Protein AF-A0A3D6BLS8-F1 (afdb_monomer)

Solvent-accessible surface area (backbone atoms only — not comparable to full-atom values): 12006 Å² total; per-residue (Å²): 136,86,81,83,81,73,61,78,65,63,54,46,50,48,50,51,53,42,58,76,72,42,98,79,54,66,70,66,50,46,55,52,50,49,60,37,57,77,60,34,46,74,68,15,45,24,60,57,29,52,46,49,38,50,50,54,59,73,27,64,93,35,67,66,65,37,49,50,54,54,46,44,43,62,66,46,53,39,46,52,45,58,30,71,69,46,28,32,71,73,58,31,73,71,47,41,72,48,31,46,52,44,68,43,68,29,84,59,54,52,79,70,87,58,88,44,44,19,21,98,86,72,42,74,47,71,46,50,67,89,81,36,57,77,27,46,30,44,39,29,33,58,47,77,74,74,74,84,72,51,72,66,60,53,50,52,52,50,24,65,75,69,74,49,55,74,67,58,51,51,51,52,53,31,39,78,67,70,74,49,84,84,71,94,63,93,80,73,86,67,64,68,55,55,65,51,49,57,61,51,59,71,71,76,114

Mean predicted aligned error: 15.97 Å

Structure (mmCIF, N/CA/C/O backbone):
data_AF-A0A3D6BLS8-F1
#
_entry.id   AF-A0A3D6BLS8-F1
#
loop_
_atom_site.group_PDB
_atom_site.id
_atom_site.type_symbol
_atom_site.label_atom_id
_atom_site.label_alt_id
_atom_site.label_comp_id
_atom_site.label_asym_id
_atom_site.label_entity_id
_atom_site.label_seq_id
_atom_site.pdbx_PDB_ins_code
_atom_site.Cartn_x
_atom_site.Cartn_y
_atom_site.Cartn_z
_atom_site.occupancy
_atom_site.B_iso_or_equiv
_atom_site.auth_seq_id
_atom_site.auth_comp_id
_atom_site.auth_asym_id
_atom_site.auth_atom_id
_atom_site.pdbx_PDB_model_num
ATOM 1 N N . MET A 1 1 ? 1.758 -33.493 11.408 1.00 33.66 1 MET A N 1
ATOM 2 C CA . MET A 1 1 ? 1.287 -32.296 10.677 1.00 33.66 1 MET A CA 1
ATOM 3 C C . MET A 1 1 ? -0.040 -31.864 11.282 1.00 33.66 1 MET A C 1
ATOM 5 O O . MET A 1 1 ? -1.049 -32.492 11.002 1.00 33.66 1 MET A O 1
ATOM 9 N N . GLN A 1 2 ? -0.036 -30.881 12.184 1.00 30.50 2 GLN A N 1
ATOM 10 C CA . GLN A 1 2 ? -1.273 -30.336 12.751 1.00 30.50 2 GLN A CA 1
ATOM 11 C C . GLN A 1 2 ? -1.763 -29.188 11.867 1.00 30.50 2 GLN A C 1
ATOM 13 O O . GLN A 1 2 ? -1.035 -28.225 11.631 1.00 30.50 2 GLN A O 1
ATOM 18 N N . SER A 1 3 ? -2.983 -29.322 11.346 1.00 34.97 3 SER A N 1
ATOM 19 C CA . SER A 1 3 ? -3.664 -28.268 10.602 1.00 34.97 3 SER A CA 1
ATOM 20 C C . SER A 1 3 ? -4.111 -27.177 11.573 1.00 34.97 3 SER A C 1
ATOM 22 O O . SER A 1 3 ? -4.995 -27.410 12.401 1.00 34.97 3 SER A O 1
ATOM 24 N N . PHE A 1 4 ? -3.541 -25.983 11.456 1.00 33.53 4 PHE A N 1
ATOM 25 C CA . PHE A 1 4 ? -4.093 -24.802 12.108 1.00 33.53 4 PHE A CA 1
ATOM 26 C C . PHE A 1 4 ? -5.363 -24.385 11.361 1.00 33.53 4 PHE A C 1
ATOM 28 O O . PHE A 1 4 ? -5.304 -23.767 10.299 1.00 33.53 4 PHE A O 1
ATOM 35 N N . LYS A 1 5 ? -6.528 -24.757 11.903 1.00 38.34 5 LYS A N 1
ATOM 36 C CA . LYS A 1 5 ? -7.792 -24.098 11.567 1.00 38.34 5 LYS A CA 1
ATOM 37 C C . LYS A 1 5 ? -7.776 -22.736 12.254 1.00 38.34 5 LYS A C 1
ATOM 39 O O . LYS A 1 5 ? -7.839 -22.655 13.475 1.00 38.34 5 LYS A O 1
ATOM 44 N N . ILE A 1 6 ? -7.604 -21.691 11.455 1.00 36.12 6 ILE A N 1
ATOM 45 C CA . ILE A 1 6 ? -7.574 -20.305 11.911 1.00 36.12 6 ILE A CA 1
ATOM 46 C C . ILE A 1 6 ? -8.991 -19.743 11.786 1.00 36.12 6 ILE A C 1
ATOM 48 O O . ILE A 1 6 ? -9.453 -19.460 10.681 1.00 36.12 6 ILE A O 1
ATOM 52 N N . ASP A 1 7 ? -9.666 -19.576 12.922 1.00 38.06 7 ASP A N 1
ATOM 53 C CA . ASP A 1 7 ? -10.910 -18.812 13.012 1.00 38.06 7 ASP A CA 1
ATOM 54 C C . ASP A 1 7 ? -10.597 -17.321 12.778 1.00 38.06 7 ASP A C 1
ATOM 56 O O . ASP A 1 7 ? -9.853 -16.679 13.526 1.00 38.06 7 ASP A O 1
ATOM 60 N N . SER A 1 8 ? -11.140 -16.769 11.692 1.00 49.47 8 SER A N 1
ATOM 61 C CA . SER A 1 8 ? -10.619 -15.603 10.955 1.00 49.47 8 SER A CA 1
ATOM 62 C C . SER A 1 8 ? -10.685 -14.234 11.650 1.00 49.47 8 SER A C 1
ATOM 64 O O . SER A 1 8 ? -10.298 -13.235 11.051 1.00 49.47 8 SER A O 1
ATOM 66 N N . ILE A 1 9 ? -11.169 -14.152 12.892 1.00 39.47 9 ILE A N 1
ATOM 67 C CA . ILE A 1 9 ? -11.300 -12.885 13.640 1.00 39.47 9 ILE A CA 1
ATOM 68 C C . ILE A 1 9 ? -10.322 -12.822 14.822 1.00 39.47 9 ILE A C 1
ATOM 70 O O . ILE A 1 9 ? -9.749 -11.763 15.081 1.00 39.47 9 ILE A O 1
ATOM 74 N N . LYS A 1 10 ? -10.059 -13.948 15.502 1.00 44.28 10 LYS A N 1
ATOM 75 C CA . LYS A 1 10 ? -9.053 -14.001 16.578 1.00 44.28 10 LYS A CA 1
ATOM 76 C C . LYS A 1 10 ? -7.637 -13.817 16.037 1.00 44.28 10 LYS A C 1
ATOM 78 O O . LYS A 1 10 ? -6.844 -13.110 16.646 1.00 44.28 10 LYS A O 1
ATOM 83 N N . SER A 1 11 ? -7.358 -14.335 14.842 1.00 55.84 11 SER A N 1
ATOM 84 C CA . SER A 1 11 ? -6.002 -14.322 14.290 1.00 55.84 11 SER A CA 1
ATOM 85 C C . SER A 1 11 ? -5.507 -12.937 13.872 1.00 55.84 11 SER A C 1
ATOM 87 O O . SER A 1 11 ? -4.317 -12.679 13.977 1.00 55.84 11 SER A O 1
ATOM 89 N N . ALA A 1 12 ? -6.373 -12.040 13.386 1.00 54.22 12 ALA A N 1
ATOM 90 C CA . ALA A 1 12 ? -5.952 -10.708 12.937 1.00 54.22 12 ALA A CA 1
ATOM 91 C C . ALA A 1 12 ? -5.593 -9.803 14.126 1.00 54.22 12 ALA A C 1
ATOM 93 O O . ALA A 1 12 ? -4.578 -9.111 14.099 1.00 54.22 12 ALA A O 1
ATOM 94 N N . VAL A 1 13 ? -6.395 -9.866 15.194 1.00 55.00 13 VAL A N 1
ATOM 95 C CA . VAL A 1 13 ? -6.125 -9.174 16.462 1.00 55.00 13 VAL A CA 1
ATOM 96 C C . VAL A 1 13 ? -4.886 -9.759 17.135 1.00 55.00 13 VAL A C 1
ATOM 98 O O . VAL A 1 13 ? -4.023 -9.003 17.568 1.00 55.00 13 VAL A O 1
ATOM 101 N N . GLU A 1 14 ? -4.745 -11.087 17.161 1.00 58.69 14 GLU A N 1
ATOM 102 C CA . GLU A 1 14 ? -3.534 -11.747 17.656 1.00 58.69 14 GLU A CA 1
ATOM 103 C C . GLU A 1 14 ? -2.306 -11.389 16.818 1.00 58.69 14 GLU A C 1
ATOM 105 O O . GLU A 1 14 ? -1.276 -11.100 17.399 1.00 58.69 14 GLU A O 1
ATOM 110 N N . LEU A 1 15 ? -2.386 -11.311 15.487 1.00 57.88 15 LEU A N 1
ATOM 111 C CA . LEU A 1 15 ? -1.267 -10.893 14.631 1.00 57.88 15 LEU A CA 1
ATOM 112 C C . LEU A 1 15 ? -0.871 -9.429 14.840 1.00 57.88 15 LEU A C 1
ATOM 114 O O . LEU A 1 15 ? 0.316 -9.116 14.804 1.00 57.88 15 LEU A O 1
ATOM 118 N N . ILE A 1 16 ? -1.834 -8.535 15.077 1.00 62.41 16 ILE A N 1
ATOM 119 C CA . ILE A 1 16 ? -1.556 -7.133 15.420 1.00 62.41 16 ILE A CA 1
ATOM 120 C C . ILE A 1 16 ? -0.914 -7.054 16.803 1.00 62.41 16 ILE A C 1
ATOM 122 O O . ILE A 1 16 ? 0.125 -6.419 16.953 1.00 62.41 16 ILE A O 1
ATOM 126 N N . ASN A 1 17 ? -1.471 -7.752 17.793 1.00 57.72 17 ASN A N 1
ATOM 127 C CA . ASN A 1 17 ? -0.924 -7.791 19.146 1.00 57.72 17 ASN A CA 1
ATOM 128 C C . ASN A 1 17 ? 0.464 -8.447 19.167 1.00 57.72 17 ASN A C 1
ATOM 130 O O . ASN A 1 17 ? 1.378 -7.930 19.799 1.00 57.72 17 ASN A O 1
ATOM 134 N N . ILE A 1 18 ? 0.678 -9.522 18.407 1.00 53.22 18 ILE A N 1
ATOM 135 C CA . ILE A 1 18 ? 1.983 -10.161 18.213 1.00 53.22 18 ILE A CA 1
ATOM 136 C C . ILE A 1 18 ? 2.919 -9.209 17.467 1.00 53.22 18 ILE A C 1
ATOM 138 O O . ILE A 1 18 ? 4.071 -9.113 17.846 1.00 53.22 18 ILE A O 1
ATOM 142 N N . GLY A 1 19 ? 2.463 -8.452 16.468 1.00 50.72 19 GLY A N 1
ATOM 143 C CA . GLY A 1 19 ? 3.280 -7.451 15.772 1.00 50.72 19 GLY A CA 1
ATOM 144 C C . GLY A 1 19 ? 3.697 -6.268 16.655 1.00 50.72 19 GLY A C 1
ATOM 145 O O . GLY A 1 19 ? 4.793 -5.735 16.486 1.00 50.72 19 GLY A O 1
ATOM 146 N N . ILE A 1 20 ? 2.851 -5.880 17.613 1.00 52.78 20 ILE A N 1
ATOM 147 C CA . ILE A 1 20 ? 3.168 -4.898 18.660 1.00 52.78 20 ILE A CA 1
ATOM 148 C C . ILE A 1 20 ? 4.177 -5.491 19.662 1.00 52.78 20 ILE A C 1
ATOM 150 O O . ILE A 1 20 ? 5.083 -4.790 20.104 1.00 52.78 20 ILE A O 1
ATOM 154 N N . THR A 1 21 ? 4.071 -6.790 19.970 1.00 45.72 21 THR A N 1
ATOM 155 C CA . THR A 1 21 ? 4.874 -7.456 21.017 1.00 45.72 21 THR A CA 1
ATOM 156 C C . THR A 1 21 ? 6.186 -8.085 20.508 1.00 45.72 21 THR A C 1
ATOM 158 O O . THR A 1 21 ? 7.154 -8.195 21.255 1.00 45.72 21 THR A O 1
ATOM 161 N N . ALA A 1 22 ? 6.262 -8.504 19.243 1.00 42.50 22 ALA A N 1
ATOM 162 C CA . ALA A 1 22 ? 7.297 -9.389 18.710 1.00 42.50 22 ALA A CA 1
ATOM 163 C C . ALA A 1 22 ? 7.947 -8.801 17.450 1.00 42.50 22 ALA A C 1
ATOM 165 O O . ALA A 1 22 ? 7.510 -8.981 16.313 1.00 42.50 22 ALA A O 1
ATOM 166 N N . ASN A 1 23 ? 9.081 -8.147 17.660 1.00 49.69 23 ASN A N 1
ATOM 167 C CA . ASN A 1 23 ? 9.934 -7.547 16.637 1.00 49.69 23 ASN A CA 1
ATOM 168 C C . ASN A 1 23 ? 10.748 -8.598 15.823 1.00 49.69 23 ASN A C 1
ATOM 170 O O . ASN A 1 23 ? 11.898 -8.337 15.480 1.00 49.69 23 ASN A O 1
ATOM 174 N N . GLN A 1 24 ? 10.198 -9.794 15.536 1.00 45.31 24 GLN A N 1
ATOM 175 C CA . GLN A 1 24 ? 10.901 -10.897 14.835 1.00 45.31 24 GLN A CA 1
ATOM 176 C C . GLN A 1 24 ? 10.046 -11.747 13.853 1.00 45.31 24 GLN A C 1
ATOM 178 O O . GLN A 1 24 ? 10.508 -12.788 13.391 1.00 45.31 24 GLN A O 1
ATOM 183 N N . VAL A 1 25 ? 8.825 -11.340 13.470 1.00 52.62 25 VAL A N 1
ATOM 184 C CA . VAL A 1 25 ? 7.884 -12.206 12.702 1.00 52.62 25 VAL A CA 1
ATOM 185 C C . VAL A 1 25 ? 7.539 -11.656 11.302 1.00 52.62 25 VAL A C 1
ATOM 187 O O . VAL A 1 25 ? 6.409 -11.749 10.830 1.00 52.62 25 VAL A O 1
ATOM 190 N N . ASP A 1 26 ? 8.507 -11.083 10.585 1.00 56.88 26 ASP A N 1
ATOM 191 C CA . ASP A 1 26 ? 8.213 -10.311 9.362 1.00 56.88 26 ASP A CA 1
ATOM 192 C C . ASP A 1 26 ? 7.690 -11.152 8.175 1.00 56.88 26 ASP A C 1
ATOM 194 O O . ASP A 1 26 ? 6.796 -10.712 7.446 1.00 56.88 26 ASP A O 1
ATOM 198 N N . LYS A 1 27 ? 8.177 -12.388 7.973 1.00 59.56 27 LYS A N 1
ATOM 199 C CA . LYS A 1 27 ? 7.752 -13.229 6.828 1.00 59.56 27 LYS A CA 1
ATOM 200 C C . LYS A 1 27 ? 6.336 -13.794 6.982 1.00 59.56 27 LYS A C 1
ATOM 202 O O . LYS A 1 27 ? 5.545 -13.704 6.049 1.00 59.56 27 LYS A O 1
ATOM 207 N N . SER A 1 28 ? 6.009 -14.340 8.156 1.00 65.88 28 SER A N 1
ATOM 208 C CA . SER A 1 28 ? 4.668 -14.882 8.446 1.00 65.88 28 SER A CA 1
ATOM 209 C C . SER A 1 28 ? 3.608 -13.774 8.430 1.00 65.88 28 SER A C 1
ATOM 211 O O . SER A 1 28 ? 2.533 -13.934 7.855 1.00 65.88 28 SER A O 1
ATOM 213 N N . MET A 1 29 ? 3.957 -12.597 8.959 1.00 66.88 29 MET A N 1
ATOM 214 C CA . MET A 1 29 ? 3.082 -11.431 8.943 1.00 66.88 29 MET A CA 1
ATOM 215 C C . MET A 1 29 ? 2.816 -10.924 7.517 1.00 66.88 29 MET A C 1
ATOM 217 O O . MET A 1 29 ? 1.687 -10.559 7.206 1.00 66.88 29 MET A O 1
ATOM 221 N N . THR A 1 30 ? 3.810 -10.958 6.625 1.00 69.00 30 THR A N 1
ATOM 222 C CA . THR A 1 30 ? 3.637 -10.537 5.223 1.00 69.00 30 THR A CA 1
ATOM 223 C C . THR A 1 30 ? 2.629 -11.409 4.468 1.00 69.00 30 THR A C 1
ATOM 225 O O . THR A 1 30 ? 1.749 -10.874 3.794 1.00 69.00 30 THR A O 1
ATOM 228 N N . GLU A 1 31 ? 2.712 -12.736 4.598 1.00 74.31 31 GLU A N 1
ATOM 229 C CA . GLU A 1 31 ? 1.764 -13.652 3.944 1.00 74.31 31 GLU A CA 1
ATOM 230 C C . GLU A 1 31 ? 0.351 -13.529 4.530 1.00 74.31 31 GLU A C 1
ATOM 232 O O . GLU A 1 31 ? -0.628 -13.523 3.783 1.00 74.31 31 GLU A O 1
ATOM 237 N N . ALA A 1 32 ? 0.233 -13.349 5.8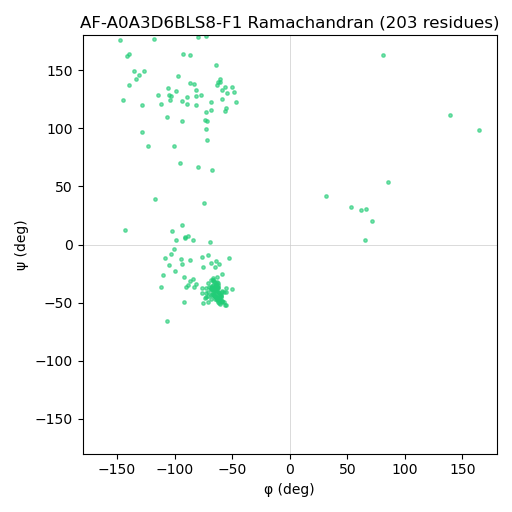49 1.00 74.12 32 ALA A N 1
ATOM 238 C CA . ALA A 1 32 ? -1.056 -13.116 6.492 1.00 74.12 32 ALA A CA 1
ATOM 239 C C . ALA A 1 32 ? -1.702 -11.798 6.031 1.00 74.12 32 ALA A C 1
ATOM 241 O O . ALA A 1 32 ? -2.880 -11.783 5.676 1.00 74.12 32 ALA A O 1
ATOM 242 N N . ILE A 1 33 ? -0.924 -10.708 5.966 1.00 75.94 33 ILE A N 1
ATOM 243 C CA . ILE A 1 33 ? -1.387 -9.411 5.450 1.00 75.94 33 ILE A CA 1
ATOM 244 C C . ILE A 1 33 ? -1.826 -9.552 3.995 1.00 75.94 33 ILE A C 1
ATOM 246 O O . ILE A 1 33 ? -2.899 -9.085 3.636 1.00 75.94 33 ILE A O 1
ATOM 250 N N . LYS A 1 34 ? -1.027 -10.212 3.153 1.00 80.56 34 LYS A N 1
ATOM 251 C CA . LYS A 1 34 ? -1.367 -10.432 1.745 1.00 80.56 34 LYS A CA 1
ATOM 252 C C . LYS A 1 34 ? -2.684 -11.196 1.597 1.00 80.56 34 LYS A C 1
ATOM 254 O O . LYS A 1 34 ? -3.545 -10.773 0.830 1.00 80.56 34 LYS A O 1
ATOM 259 N N . ALA A 1 35 ? -2.847 -12.299 2.326 1.00 80.81 35 ALA A N 1
ATOM 260 C CA . ALA A 1 35 ? -4.052 -13.120 2.272 1.00 80.81 35 ALA A CA 1
ATOM 261 C C . ALA A 1 35 ? -5.302 -12.372 2.760 1.00 80.81 35 ALA A C 1
ATOM 263 O O . ALA A 1 35 ? -6.390 -12.608 2.239 1.00 80.81 35 ALA A O 1
ATOM 264 N N . ASP A 1 36 ? -5.155 -11.486 3.747 1.00 82.81 36 ASP A N 1
ATOM 265 C CA . ASP A 1 36 ? -6.257 -10.670 4.255 1.00 82.81 36 ASP A CA 1
ATOM 266 C C . ASP A 1 36 ? -6.599 -9.506 3.317 1.00 82.81 36 ASP A C 1
ATOM 268 O O . ASP A 1 36 ? -7.770 -9.272 3.027 1.00 82.81 36 ASP A O 1
ATOM 272 N N . VAL A 1 37 ? -5.584 -8.831 2.767 1.00 84.50 37 VAL A N 1
ATOM 273 C CA . VAL A 1 37 ? -5.763 -7.758 1.781 1.00 84.50 37 VAL A CA 1
ATOM 274 C C . VAL A 1 37 ? -6.484 -8.275 0.540 1.00 84.50 37 VAL A C 1
ATOM 276 O O . VAL A 1 37 ? -7.426 -7.638 0.096 1.00 84.50 37 VAL A O 1
ATOM 279 N N . LEU A 1 38 ? -6.123 -9.455 0.026 1.00 84.62 38 LEU A N 1
ATOM 280 C CA . LEU A 1 38 ? -6.804 -10.075 -1.121 1.00 84.62 38 LEU A CA 1
ATOM 281 C C . LEU A 1 38 ? -8.287 -10.396 -0.868 1.00 84.62 38 LEU A C 1
ATOM 283 O O . LEU A 1 38 ? -9.027 -10.637 -1.816 1.00 84.62 38 LEU A O 1
ATOM 287 N N . LYS A 1 39 ? -8.720 -10.416 0.396 1.00 85.12 39 LYS A N 1
ATOM 288 C CA . LYS A 1 39 ? -10.113 -10.631 0.808 1.00 85.12 39 LYS A CA 1
ATOM 289 C C . LYS A 1 39 ? -10.817 -9.329 1.196 1.00 85.12 39 LYS A C 1
ATOM 291 O O . LYS A 1 39 ? -11.884 -9.393 1.807 1.00 85.12 39 LYS A O 1
ATOM 296 N N . SER A 1 40 ? -10.229 -8.166 0.905 1.00 84.06 40 SER A N 1
ATOM 297 C CA . SER A 1 40 ? -10.897 -6.891 1.148 1.00 84.06 40 SER A CA 1
ATOM 298 C C . SER A 1 40 ? -12.188 -6.805 0.342 1.00 84.06 40 SER A C 1
ATOM 300 O O . SER A 1 40 ? -12.219 -7.198 -0.825 1.00 84.06 40 SER A O 1
ATOM 302 N N . ASP A 1 41 ? -13.236 -6.263 0.949 1.00 84.25 41 ASP A N 1
ATOM 303 C CA . ASP A 1 41 ? -14.476 -5.982 0.240 1.00 84.25 41 ASP A CA 1
ATOM 304 C C . ASP A 1 41 ? -14.337 -4.785 -0.716 1.00 84.25 41 ASP A C 1
ATOM 306 O O . ASP A 1 41 ? -13.280 -4.159 -0.844 1.00 84.25 41 ASP A O 1
ATOM 310 N N . LYS A 1 42 ? -15.436 -4.482 -1.409 1.00 81.88 42 LYS A N 1
ATOM 311 C CA . LYS A 1 42 ? -15.533 -3.376 -2.365 1.00 81.88 42 LYS A CA 1
ATOM 312 C C . LYS A 1 42 ? -15.233 -2.003 -1.752 1.00 81.88 42 LYS A C 1
ATOM 314 O O . LYS A 1 42 ? -14.775 -1.130 -2.480 1.00 81.88 42 LYS A O 1
ATOM 319 N N . ASP A 1 43 ? -15.428 -1.851 -0.441 1.00 81.06 43 ASP A N 1
ATOM 320 C CA . ASP A 1 43 ? -15.146 -0.627 0.309 1.00 81.06 43 ASP A CA 1
ATOM 321 C C . ASP A 1 43 ? -13.706 -0.644 0.857 1.00 81.06 43 ASP A C 1
ATOM 323 O O . ASP A 1 43 ? -13.341 0.188 1.679 1.00 81.06 43 ASP A O 1
ATOM 327 N N . GLY A 1 44 ? -12.872 -1.625 0.501 1.00 81.00 44 GLY A N 1
ATOM 328 C CA . GLY A 1 44 ? -11.511 -1.737 1.023 1.00 81.00 44 GLY A CA 1
ATOM 329 C C . GLY A 1 44 ? -11.443 -2.160 2.495 1.00 81.00 44 GLY A C 1
ATOM 330 O O . GLY A 1 44 ? -10.416 -1.933 3.150 1.00 81.00 44 GLY A O 1
ATOM 331 N N . LYS A 1 45 ? -12.502 -2.769 3.047 1.00 86.38 45 LYS A N 1
ATOM 332 C CA . LYS A 1 45 ? -12.503 -3.324 4.406 1.00 86.38 45 LYS A CA 1
ATOM 333 C C . LYS A 1 45 ? -12.038 -4.779 4.372 1.00 86.38 45 LYS A C 1
ATOM 335 O O . LYS A 1 45 ? -12.594 -5.626 3.684 1.00 86.38 45 LYS A O 1
ATOM 340 N N . SER A 1 46 ? -11.038 -5.086 5.179 1.00 85.50 46 SER A N 1
ATOM 341 C CA . SER A 1 46 ? -10.496 -6.421 5.439 1.00 85.50 46 SER A CA 1
ATOM 342 C C . SER A 1 46 ? -10.664 -6.776 6.924 1.00 85.50 46 SER A C 1
ATOM 344 O O . SER A 1 46 ? -11.150 -5.951 7.709 1.00 85.50 46 SER A O 1
ATOM 346 N N . ASN A 1 47 ? -10.297 -7.988 7.358 1.00 81.75 47 ASN A N 1
ATOM 347 C CA . ASN A 1 47 ? -10.361 -8.302 8.795 1.00 81.75 47 ASN A CA 1
ATOM 348 C C . ASN A 1 47 ? -9.382 -7.427 9.575 1.00 81.75 47 ASN A C 1
ATOM 350 O O . ASN A 1 47 ? -9.686 -6.970 10.677 1.00 81.75 47 ASN A O 1
ATOM 354 N N . PHE A 1 48 ? -8.237 -7.140 8.966 1.00 81.00 48 PHE A N 1
ATOM 355 C CA . PHE A 1 48 ? -7.227 -6.272 9.519 1.00 81.00 48 PHE A CA 1
ATOM 356 C C . PHE A 1 48 ? -7.732 -4.832 9.699 1.00 81.00 48 PHE A C 1
ATOM 358 O O . PHE A 1 48 ? -7.575 -4.259 10.778 1.00 81.00 48 PHE A O 1
ATOM 365 N N . THR A 1 49 ? -8.385 -4.237 8.693 1.00 84.44 49 THR A N 1
ATOM 366 C CA . THR A 1 49 ? -8.915 -2.869 8.847 1.00 84.44 49 THR A CA 1
ATOM 367 C C . THR A 1 49 ? -10.038 -2.807 9.877 1.00 84.44 49 THR A C 1
ATOM 369 O O . THR A 1 49 ? -10.072 -1.876 10.672 1.00 84.44 49 THR A O 1
ATOM 372 N N . LYS A 1 50 ? -10.908 -3.825 9.932 1.00 84.81 50 LYS A N 1
ATOM 373 C CA . LYS A 1 50 ? -11.965 -3.930 10.951 1.00 84.81 50 LYS A CA 1
ATOM 374 C C . LYS A 1 50 ? -11.379 -4.009 12.365 1.00 84.81 50 LYS A C 1
ATOM 376 O O . LYS A 1 50 ? -11.891 -3.363 13.278 1.00 84.81 50 LYS A O 1
ATOM 381 N N . ALA A 1 51 ? -10.297 -4.769 12.544 1.00 81.56 51 ALA A N 1
ATOM 382 C CA . ALA A 1 51 ? -9.588 -4.861 13.817 1.00 81.56 51 ALA A CA 1
ATOM 383 C C . ALA A 1 51 ? -8.944 -3.522 14.211 1.00 81.56 51 ALA A C 1
ATOM 385 O O . ALA A 1 51 ? -9.097 -3.091 15.353 1.00 81.56 51 ALA A O 1
ATOM 386 N N . LEU A 1 52 ? -8.291 -2.831 13.270 1.00 83.94 52 LEU A N 1
ATOM 387 C CA . LEU A 1 52 ? -7.744 -1.497 1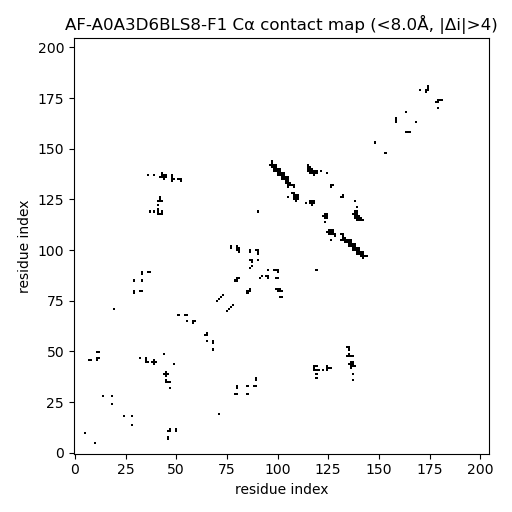3.522 1.00 83.94 52 LEU A CA 1
ATOM 388 C C . LEU A 1 52 ? -8.823 -0.477 13.879 1.00 83.94 52 LEU A C 1
ATOM 390 O O . LEU A 1 52 ? -8.627 0.304 14.803 1.00 83.94 52 LEU A O 1
ATOM 394 N N . ASP A 1 53 ? -9.949 -0.477 13.170 1.00 85.69 53 ASP A N 1
ATOM 395 C CA . ASP A 1 53 ? -11.053 0.443 13.445 1.00 85.69 53 ASP A CA 1
ATOM 396 C C . ASP A 1 53 ? -11.623 0.213 14.842 1.00 85.69 53 ASP A C 1
ATOM 398 O O . ASP A 1 53 ? -11.898 1.170 15.566 1.00 85.69 53 ASP A O 1
ATOM 402 N N . LYS A 1 54 ? -11.757 -1.057 15.244 1.00 84.75 54 LYS A N 1
ATOM 403 C CA . LYS A 1 54 ? -12.160 -1.430 16.598 1.00 84.75 54 LYS A CA 1
ATOM 404 C C . LYS A 1 54 ? -11.167 -0.901 17.635 1.00 84.75 54 LYS A C 1
ATOM 406 O O . LYS A 1 54 ? -11.586 -0.203 18.551 1.00 84.75 54 LYS A O 1
ATOM 411 N N . MET A 1 55 ? -9.869 -1.149 17.452 1.00 81.06 55 MET A N 1
ATOM 412 C CA . MET A 1 55 ? -8.830 -0.659 18.365 1.00 81.06 55 MET A CA 1
ATOM 413 C C . MET A 1 55 ? -8.826 0.872 18.452 1.00 81.06 55 MET A C 1
ATOM 415 O O . MET A 1 55 ? -8.816 1.428 19.542 1.00 81.06 55 MET A O 1
ATOM 419 N N . LEU A 1 56 ? -8.911 1.574 17.317 1.00 81.94 56 LEU A N 1
ATOM 420 C CA . LEU A 1 56 ? -8.943 3.038 17.280 1.00 81.94 56 LEU A CA 1
ATOM 421 C C . LEU A 1 56 ? -10.177 3.626 17.981 1.00 81.94 56 LEU A C 1
ATOM 423 O O . LEU A 1 56 ? -10.071 4.717 18.545 1.00 81.94 56 LEU A O 1
ATOM 427 N N . LYS A 1 57 ? -11.320 2.926 17.943 1.00 84.62 57 LYS A N 1
ATOM 428 C CA . LYS A 1 57 ? -12.536 3.287 18.689 1.00 84.62 57 LYS A CA 1
ATOM 429 C C . LYS A 1 57 ? -12.375 3.022 20.187 1.00 84.62 57 LYS A C 1
ATOM 431 O O . LYS A 1 57 ? -12.703 3.892 20.983 1.00 84.62 57 LYS A O 1
ATOM 436 N N . GLU A 1 58 ? -11.833 1.869 20.571 1.00 81.38 58 GLU A N 1
ATOM 437 C CA . GLU A 1 58 ? -11.611 1.493 21.977 1.00 81.38 58 GLU A CA 1
ATOM 438 C C . GLU A 1 58 ? -10.560 2.378 22.668 1.00 81.38 58 GLU A C 1
ATOM 440 O O . GLU A 1 58 ? -10.669 2.660 23.858 1.00 81.38 58 GLU A O 1
ATOM 445 N N . THR A 1 59 ? -9.573 2.881 21.921 1.00 78.94 59 THR A N 1
ATOM 446 C CA . THR A 1 59 ? -8.547 3.807 22.429 1.00 78.94 59 THR A CA 1
ATOM 447 C C . THR A 1 59 ? -8.902 5.284 22.221 1.00 78.94 59 THR A C 1
ATOM 449 O O . THR A 1 59 ? -8.013 6.135 22.256 1.00 78.94 59 THR A O 1
ATOM 452 N N . ALA A 1 60 ? -10.167 5.627 21.943 1.00 79.62 60 ALA A N 1
ATOM 453 C CA . ALA A 1 60 ? -10.564 7.009 21.649 1.00 79.62 60 ALA A CA 1
ATOM 454 C C . ALA A 1 60 ? -10.195 7.984 22.783 1.00 79.62 60 ALA A C 1
ATOM 456 O O . ALA A 1 60 ? -9.649 9.054 22.504 1.00 79.62 60 ALA A O 1
ATOM 457 N N . ASP A 1 61 ? -10.393 7.556 24.031 1.00 84.56 61 ASP A N 1
ATOM 458 C CA . ASP A 1 61 ? -10.117 8.335 25.247 1.00 84.56 61 ASP A CA 1
ATOM 459 C C . ASP A 1 61 ? -8.693 8.121 25.794 1.00 84.56 61 ASP A C 1
ATOM 461 O O . ASP A 1 61 ? -8.335 8.626 26.857 1.00 84.56 61 ASP A O 1
ATOM 465 N N . LYS A 1 62 ? -7.855 7.369 25.066 1.00 82.56 62 LYS A N 1
ATOM 466 C CA . LYS A 1 62 ? -6.502 6.980 25.477 1.00 82.56 62 LYS A CA 1
ATOM 467 C C . LYS A 1 62 ? -5.461 7.429 24.444 1.00 82.56 62 LYS A C 1
ATOM 469 O O . LYS A 1 62 ? -5.080 6.656 23.559 1.00 82.56 62 LYS A O 1
ATOM 474 N N . PRO A 1 63 ? -4.986 8.685 24.520 1.00 79.44 63 PRO A N 1
ATOM 475 C CA . PRO A 1 63 ? -4.173 9.287 23.464 1.00 79.44 63 PRO A CA 1
ATOM 476 C C . PRO A 1 63 ? -2.834 8.576 23.222 1.00 79.44 63 PRO A C 1
ATOM 478 O O . PRO A 1 63 ? -2.413 8.480 22.068 1.00 79.44 63 PRO A O 1
ATOM 481 N N . GLU A 1 64 ? -2.193 8.040 24.265 1.00 77.00 64 GLU A N 1
ATOM 482 C CA . GLU A 1 64 ? -0.917 7.322 24.129 1.00 77.00 64 GLU A CA 1
ATOM 483 C C . GLU A 1 64 ? -1.087 5.963 23.426 1.00 77.00 64 GLU A C 1
ATOM 485 O O . GLU A 1 64 ? -0.435 5.722 22.411 1.00 77.00 64 GLU A O 1
ATOM 490 N N . GLU A 1 65 ? -2.048 5.129 23.849 1.00 74.62 65 GLU A N 1
ATOM 491 C CA . GLU A 1 65 ? -2.356 3.845 23.183 1.00 74.62 65 GLU A CA 1
ATOM 492 C C . GLU A 1 65 ? -2.748 4.064 21.706 1.00 74.62 65 GLU A C 1
ATOM 494 O O . GLU A 1 65 ? -2.298 3.369 20.790 1.00 74.62 65 GLU A O 1
ATOM 499 N N . ARG A 1 66 ? -3.528 5.116 21.428 1.00 75.06 66 ARG A N 1
ATOM 500 C CA . ARG A 1 66 ? -3.912 5.488 20.060 1.00 75.06 66 ARG A CA 1
ATOM 501 C C . ARG A 1 66 ? -2.713 5.890 19.195 1.00 75.06 66 ARG A C 1
ATOM 503 O O . ARG A 1 66 ? -2.680 5.608 17.987 1.00 75.06 66 ARG A O 1
ATOM 510 N N . LYS A 1 67 ? -1.738 6.587 19.782 1.00 76.25 67 LYS A N 1
ATOM 511 C CA . LYS A 1 67 ? -0.503 7.001 19.108 1.00 76.25 67 LYS A CA 1
ATOM 512 C C . LYS A 1 67 ? 0.369 5.792 18.785 1.00 76.25 67 LYS A C 1
ATOM 514 O O . LYS A 1 67 ? 0.934 5.750 17.689 1.00 76.25 67 LYS A O 1
ATOM 519 N N . GLU A 1 68 ? 0.428 4.800 19.668 1.00 75.19 68 GLU A N 1
ATOM 520 C CA . GLU A 1 68 ? 1.119 3.530 19.428 1.00 75.19 68 GLU A CA 1
ATOM 521 C C . GLU A 1 68 ? 0.505 2.768 18.253 1.00 75.19 68 GLU A C 1
ATOM 523 O O . GLU A 1 68 ? 1.222 2.442 17.305 1.00 75.19 68 GLU A O 1
ATOM 528 N N . ILE A 1 69 ? -0.823 2.599 18.232 1.00 77.44 69 ILE A N 1
ATOM 529 C CA . ILE A 1 69 ? -1.537 1.954 17.117 1.00 77.44 69 ILE A CA 1
ATOM 530 C C . ILE A 1 69 ? -1.254 2.692 15.804 1.00 77.44 69 ILE A C 1
ATOM 532 O O . ILE A 1 69 ? -0.853 2.092 14.807 1.00 77.44 69 ILE A O 1
ATOM 536 N N . THR A 1 70 ? -1.394 4.020 15.796 1.00 79.31 70 THR A N 1
ATOM 537 C CA . THR A 1 70 ? -1.151 4.831 14.590 1.00 79.31 70 THR A CA 1
ATOM 538 C C . THR A 1 70 ? 0.302 4.717 14.115 1.00 79.31 70 THR A C 1
ATOM 540 O O . THR A 1 70 ? 0.575 4.667 12.911 1.00 79.31 70 THR A O 1
ATOM 543 N N . THR A 1 71 ? 1.248 4.652 15.053 1.00 79.50 71 THR A N 1
ATOM 544 C CA . THR A 1 71 ? 2.674 4.477 14.764 1.00 79.50 71 THR A CA 1
ATOM 545 C C . THR A 1 71 ? 2.954 3.092 14.194 1.00 79.50 71 THR A C 1
ATOM 547 O O . THR A 1 71 ? 3.674 2.991 13.200 1.00 79.50 71 THR A O 1
ATOM 550 N N . PHE A 1 72 ? 2.357 2.042 14.760 1.00 80.50 72 PHE A N 1
ATOM 551 C CA . PHE A 1 72 ? 2.456 0.675 14.257 1.00 80.50 72 PHE A CA 1
ATOM 552 C C . PHE A 1 72 ? 1.950 0.579 12.816 1.00 80.50 72 PHE A C 1
ATOM 554 O O . PHE A 1 72 ? 2.663 0.081 11.941 1.00 80.50 72 PHE A O 1
ATOM 561 N N . VAL A 1 73 ? 0.770 1.142 12.537 1.00 81.75 73 VAL A N 1
ATOM 562 C CA . VAL A 1 73 ? 0.218 1.180 11.179 1.00 81.75 73 VAL A CA 1
ATOM 563 C C . VAL A 1 73 ? 1.197 1.861 10.225 1.00 81.75 73 VAL A C 1
ATOM 565 O O . VAL A 1 73 ? 1.547 1.285 9.198 1.00 81.75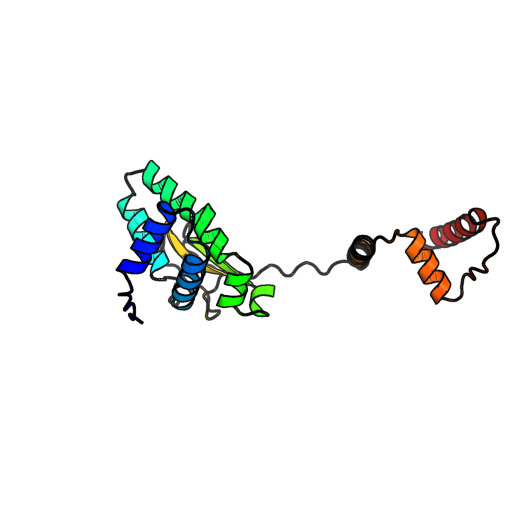 73 VAL A O 1
ATOM 568 N N . ARG A 1 74 ? 1.670 3.069 10.555 1.00 81.62 74 ARG A N 1
ATOM 569 C CA . ARG A 1 74 ? 2.547 3.847 9.664 1.00 81.62 74 ARG A CA 1
ATOM 570 C C . ARG A 1 74 ? 3.912 3.196 9.450 1.00 81.62 74 ARG A C 1
ATOM 572 O O . ARG A 1 74 ? 4.409 3.191 8.330 1.00 81.62 74 ARG A O 1
ATOM 579 N N . LYS A 1 75 ? 4.538 2.675 10.510 1.00 79.81 75 LYS A N 1
ATOM 580 C CA . LYS A 1 75 ? 5.932 2.204 10.462 1.00 79.81 75 LYS A CA 1
ATOM 581 C C . LYS A 1 75 ? 6.073 0.746 10.049 1.00 79.81 75 LYS A C 1
ATOM 583 O O . LYS A 1 75 ? 7.059 0.408 9.398 1.00 79.81 75 LYS A O 1
ATOM 588 N N . LYS A 1 76 ? 5.138 -0.122 10.436 1.00 76.88 76 LYS A N 1
ATOM 589 C CA . LYS A 1 76 ? 5.241 -1.569 10.205 1.00 76.88 76 LYS A CA 1
ATOM 590 C C . LYS A 1 76 ? 4.295 -2.005 9.107 1.00 76.88 76 LYS A C 1
ATOM 592 O O . LYS A 1 76 ? 4.735 -2.378 8.026 1.00 76.88 76 LYS A O 1
ATOM 597 N N . LEU A 1 77 ? 2.999 -1.893 9.354 1.00 79.62 77 LEU A N 1
ATOM 598 C CA . LEU A 1 77 ? 1.997 -2.417 8.442 1.00 79.62 77 LEU A CA 1
ATOM 599 C C . LEU A 1 77 ? 2.059 -1.755 7.060 1.00 79.62 77 LEU A C 1
ATOM 601 O O . LEU A 1 77 ? 2.117 -2.444 6.044 1.00 79.62 77 LEU A O 1
ATOM 605 N N . GLN A 1 78 ? 2.069 -0.423 7.007 1.00 84.69 78 GLN A N 1
ATOM 606 C CA . GLN A 1 78 ? 2.112 0.300 5.742 1.00 84.69 78 GLN A CA 1
ATOM 607 C C . GLN A 1 78 ? 3.403 -0.015 4.976 1.00 84.69 78 GLN A C 1
ATOM 609 O O . GLN A 1 78 ? 3.358 -0.164 3.758 1.00 84.69 78 GLN A O 1
ATOM 614 N N . THR A 1 79 ? 4.526 -0.177 5.678 1.00 84.50 79 THR A N 1
ATOM 615 C CA . THR A 1 79 ? 5.810 -0.601 5.101 1.00 84.50 79 THR A CA 1
ATOM 616 C C . THR A 1 79 ? 5.727 -2.003 4.498 1.00 84.50 79 THR A C 1
ATOM 618 O O . THR A 1 79 ? 6.163 -2.206 3.367 1.00 84.50 79 THR A O 1
ATOM 621 N N . LEU A 1 80 ? 5.115 -2.960 5.203 1.00 83.19 80 LEU A N 1
ATOM 622 C CA . LEU A 1 80 ? 4.939 -4.333 4.719 1.00 83.19 80 LEU A CA 1
ATOM 623 C C . LEU A 1 80 ? 4.023 -4.398 3.502 1.00 83.19 80 LEU A C 1
ATOM 625 O O . LEU A 1 80 ? 4.362 -5.062 2.523 1.00 83.19 80 LEU A O 1
ATOM 629 N N . ILE A 1 81 ? 2.902 -3.671 3.531 1.00 85.44 81 ILE A N 1
ATOM 630 C CA . ILE A 1 81 ? 1.989 -3.570 2.389 1.00 85.44 81 ILE A CA 1
ATOM 631 C C . ILE A 1 81 ? 2.728 -2.952 1.199 1.00 85.44 81 ILE A C 1
ATOM 633 O O . ILE A 1 81 ? 2.687 -3.509 0.108 1.00 85.44 81 ILE A O 1
ATOM 637 N N . LYS A 1 82 ? 3.462 -1.848 1.397 1.00 87.50 82 LYS A N 1
ATOM 638 C CA . LYS A 1 82 ? 4.210 -1.144 0.338 1.00 87.50 82 LYS A CA 1
ATOM 639 C C . LYS A 1 82 ? 5.450 -1.890 -0.165 1.00 87.50 82 LYS A C 1
ATOM 641 O O . LYS A 1 82 ? 6.042 -1.456 -1.154 1.00 87.50 82 LYS A O 1
ATOM 646 N N . SER A 1 83 ? 5.860 -2.985 0.476 1.00 87.94 83 SER A N 1
ATOM 647 C CA . SER A 1 83 ? 7.042 -3.738 0.055 1.00 87.94 83 SER A CA 1
ATOM 648 C C . SER A 1 83 ? 6.870 -4.278 -1.371 1.00 87.94 83 SER A C 1
ATOM 650 O O . SER A 1 83 ? 5.787 -4.720 -1.757 1.00 87.94 83 SER A O 1
ATOM 652 N N . LYS A 1 84 ? 7.947 -4.281 -2.168 1.00 85.06 84 LYS A N 1
ATOM 653 C CA . LYS A 1 84 ? 7.902 -4.729 -3.572 1.00 85.06 84 LYS A CA 1
ATOM 654 C C . LYS A 1 84 ? 7.337 -6.146 -3.712 1.00 85.06 84 LYS A C 1
ATOM 656 O O . LYS A 1 84 ? 6.549 -6.399 -4.619 1.00 85.06 84 LYS A O 1
ATOM 661 N N . GLN A 1 85 ? 7.722 -7.053 -2.815 1.00 84.38 85 GLN A N 1
ATOM 662 C CA . GLN A 1 85 ? 7.253 -8.438 -2.830 1.00 84.38 85 GLN A CA 1
ATOM 663 C C . GLN A 1 85 ? 5.746 -8.523 -2.558 1.00 84.38 85 GLN A C 1
ATOM 665 O O . GLN A 1 85 ? 5.035 -9.210 -3.288 1.00 84.38 85 GLN A O 1
ATOM 670 N N . THR A 1 86 ? 5.250 -7.782 -1.565 1.00 84.75 86 THR A N 1
ATOM 671 C CA . THR A 1 86 ? 3.821 -7.737 -1.228 1.00 84.75 86 THR A CA 1
ATOM 672 C C . THR A 1 86 ? 3.001 -7.118 -2.357 1.00 84.75 86 THR A C 1
ATOM 674 O O . THR A 1 86 ? 1.990 -7.684 -2.757 1.00 84.75 86 THR A O 1
ATOM 677 N N . GLN A 1 87 ? 3.471 -6.012 -2.939 1.00 89.56 87 GLN A N 1
ATOM 678 C CA . GLN A 1 87 ? 2.821 -5.339 -4.069 1.00 89.56 87 GLN A CA 1
ATOM 679 C C . GLN A 1 87 ? 2.667 -6.260 -5.278 1.00 89.56 87 GLN A C 1
ATOM 681 O O . GLN A 1 87 ? 1.572 -6.393 -5.818 1.00 89.56 87 GLN A O 1
ATOM 686 N N . VAL A 1 88 ? 3.748 -6.941 -5.672 1.00 87.12 88 VAL A N 1
ATOM 687 C CA . VAL A 1 88 ? 3.713 -7.921 -6.767 1.00 87.12 88 VAL A CA 1
ATOM 688 C C . VAL A 1 88 ? 2.819 -9.107 -6.408 1.00 87.12 88 VAL A C 1
ATOM 690 O O . VAL A 1 88 ? 2.121 -9.624 -7.273 1.00 87.12 88 VAL A O 1
ATOM 693 N N . GLY A 1 89 ? 2.813 -9.526 -5.141 1.00 84.69 89 GLY A N 1
ATOM 694 C CA . GLY A 1 89 ? 1.962 -10.608 -4.661 1.00 84.69 89 GLY A CA 1
ATOM 695 C C . GLY A 1 89 ? 0.466 -10.284 -4.677 1.00 84.69 89 GLY A C 1
ATOM 696 O O . GLY A 1 89 ? -0.323 -11.208 -4.841 1.00 84.69 89 GLY A O 1
ATOM 697 N N . ILE A 1 90 ? 0.084 -9.018 -4.492 1.00 86.69 90 ILE A N 1
ATOM 698 C CA . ILE A 1 90 ? -1.320 -8.583 -4.457 1.00 86.69 90 ILE A CA 1
ATOM 699 C C . ILE A 1 90 ? -1.810 -8.166 -5.848 1.00 86.69 90 ILE A C 1
ATOM 701 O O . ILE A 1 90 ? -2.858 -8.621 -6.283 1.00 86.69 90 ILE A O 1
ATOM 705 N N . LEU A 1 91 ? -1.060 -7.309 -6.548 1.00 86.94 91 LEU A N 1
ATOM 706 C CA . LEU A 1 91 ? -1.485 -6.711 -7.822 1.00 86.94 91 LEU A CA 1
ATOM 707 C C . LEU A 1 91 ? -1.007 -7.489 -9.056 1.00 86.94 91 LEU A C 1
ATOM 709 O O . LEU A 1 91 ? -1.495 -7.262 -10.160 1.00 86.94 91 LEU A O 1
ATOM 713 N N . GLY A 1 92 ? -0.019 -8.369 -8.901 1.00 85.94 92 GLY A N 1
ATOM 714 C CA . GLY A 1 92 ? 0.717 -8.940 -10.026 1.00 85.94 92 GLY A CA 1
ATOM 715 C C . GLY A 1 92 ? 1.818 -8.008 -10.546 1.00 85.94 92 GLY A C 1
ATOM 716 O O . GLY A 1 92 ? 1.875 -6.815 -10.246 1.00 85.94 92 GLY A O 1
ATOM 717 N N . LYS A 1 93 ? 2.749 -8.569 -11.328 1.00 85.31 93 LYS A N 1
ATOM 718 C CA . LYS A 1 93 ? 3.981 -7.880 -11.754 1.00 85.31 93 LYS A CA 1
ATOM 719 C C . LYS A 1 93 ? 3.724 -6.668 -12.653 1.00 85.31 93 LYS A C 1
ATOM 721 O O . LYS A 1 93 ? 4.418 -5.668 -12.506 1.00 85.31 93 LYS A O 1
ATOM 726 N N . GLU A 1 94 ? 2.765 -6.762 -13.571 1.00 82.06 94 GLU A N 1
ATOM 727 C CA . GLU A 1 94 ? 2.460 -5.689 -14.526 1.00 82.06 94 GLU A CA 1
ATOM 728 C C . GLU A 1 94 ? 1.708 -4.539 -13.853 1.00 82.06 94 GLU A C 1
ATOM 730 O O . GLU A 1 94 ? 2.156 -3.395 -13.898 1.00 82.06 94 GLU A O 1
ATOM 735 N N . THR A 1 95 ? 0.639 -4.842 -13.118 1.00 82.62 95 THR A N 1
ATOM 736 C CA . THR A 1 95 ? -0.155 -3.835 -12.403 1.00 82.62 95 THR A CA 1
ATOM 737 C C . THR A 1 95 ? 0.658 -3.129 -11.314 1.00 82.62 95 THR A C 1
ATOM 739 O O . THR A 1 95 ? 0.545 -1.917 -11.158 1.00 82.62 95 THR A O 1
ATOM 742 N N . ALA A 1 96 ? 1.566 -3.829 -10.619 1.00 84.94 96 ALA A N 1
ATOM 743 C CA . ALA A 1 96 ? 2.446 -3.223 -9.612 1.00 84.94 96 ALA A CA 1
ATOM 744 C C . ALA A 1 96 ? 3.442 -2.185 -10.181 1.00 84.94 96 ALA A C 1
ATOM 746 O O . ALA A 1 96 ? 4.046 -1.425 -9.413 1.00 84.94 96 ALA A O 1
ATOM 747 N N . LYS A 1 97 ? 3.639 -2.120 -11.508 1.00 83.25 97 LYS A N 1
ATOM 748 C CA . LYS A 1 97 ? 4.416 -1.040 -12.145 1.00 83.25 97 LYS A CA 1
ATOM 749 C C . LYS A 1 97 ? 3.649 0.278 -12.140 1.00 83.25 97 LYS A C 1
ATOM 751 O O . LYS A 1 97 ? 4.261 1.310 -11.891 1.00 83.25 97 LYS A O 1
ATOM 756 N N . ASN A 1 98 ? 2.333 0.211 -12.333 1.00 85.00 98 ASN A N 1
ATOM 757 C CA . ASN A 1 98 ? 1.468 1.366 -12.585 1.00 85.00 98 ASN A CA 1
ATOM 758 C C . ASN A 1 98 ? 0.553 1.710 -11.405 1.00 85.00 98 ASN A C 1
ATOM 760 O O . ASN A 1 98 ? -0.066 2.765 -11.398 1.00 85.00 98 ASN A O 1
ATOM 764 N N . ALA A 1 99 ? 0.462 0.836 -10.408 1.00 86.62 99 ALA A N 1
ATOM 765 C CA . ALA A 1 99 ? -0.347 1.039 -9.220 1.00 86.62 99 ALA A CA 1
ATOM 766 C C . ALA A 1 99 ? 0.385 0.552 -7.964 1.00 86.62 99 ALA A C 1
ATOM 768 O O . ALA A 1 99 ? 1.391 -0.166 -8.034 1.00 86.62 99 ALA A O 1
ATOM 769 N N . LYS A 1 100 ? -0.099 0.972 -6.798 1.00 90.12 100 LYS A N 1
ATOM 770 C CA . LYS A 1 100 ? 0.374 0.514 -5.490 1.00 90.12 100 LYS A CA 1
ATOM 771 C C . LYS A 1 100 ? -0.802 0.325 -4.534 1.00 90.12 100 LYS A C 1
ATOM 773 O O . LYS A 1 100 ? -1.669 1.179 -4.441 1.00 90.12 100 LYS A O 1
ATOM 778 N N . VAL A 1 101 ? -0.797 -0.757 -3.770 1.00 90.06 101 VAL A N 1
ATOM 779 C CA . VAL A 1 101 ? -1.729 -0.974 -2.658 1.00 90.06 101 VAL A CA 1
ATOM 780 C C . VAL A 1 101 ? -1.200 -0.273 -1.419 1.00 90.06 101 VAL A C 1
ATOM 782 O O . VAL A 1 101 ? -0.008 -0.335 -1.112 1.00 90.06 101 VAL A O 1
ATOM 785 N N . THR A 1 102 ? -2.062 0.378 -0.660 1.00 89.38 102 THR A N 1
ATOM 786 C CA . THR A 1 102 ? -1.705 0.901 0.649 1.00 89.38 102 THR A CA 1
ATOM 787 C C . THR A 1 102 ? -2.897 0.861 1.590 1.00 89.38 102 THR A C 1
ATOM 789 O O . THR A 1 102 ? -3.994 0.462 1.221 1.00 89.38 102 THR A O 1
ATOM 792 N N . ILE A 1 103 ? -2.656 1.240 2.837 1.00 87.06 103 ILE A N 1
ATOM 793 C CA . ILE A 1 103 ? -3.694 1.440 3.834 1.00 87.06 103 ILE A CA 1
ATOM 794 C C . ILE A 1 103 ? -3.709 2.919 4.201 1.00 87.06 103 ILE A C 1
ATOM 796 O O . ILE A 1 103 ? -2.660 3.502 4.501 1.00 87.06 103 ILE A O 1
ATOM 800 N N . LYS A 1 104 ? -4.887 3.534 4.149 1.00 84.81 104 LYS A N 1
ATOM 801 C CA . LYS A 1 104 ? -5.088 4.949 4.455 1.00 84.81 104 LYS A CA 1
ATOM 802 C C . LYS A 1 104 ? -6.174 5.127 5.499 1.00 84.81 104 LYS A C 1
ATOM 804 O O . LYS A 1 104 ? -7.108 4.339 5.588 1.00 84.81 104 LYS A O 1
ATOM 809 N N . LYS A 1 105 ? -6.021 6.184 6.292 1.00 84.12 105 LYS A N 1
ATOM 810 C CA . LYS A 1 105 ? -7.089 6.683 7.149 1.00 84.12 105 LYS A CA 1
ATOM 811 C C . LYS A 1 105 ? -8.004 7.550 6.297 1.00 84.12 105 LYS A C 1
ATOM 813 O O . LYS A 1 105 ? -7.519 8.487 5.669 1.00 84.12 105 LYS A O 1
ATOM 818 N N . VAL A 1 106 ? -9.297 7.276 6.330 1.00 79.94 106 VAL A N 1
ATOM 819 C CA . VAL A 1 106 ? -10.322 8.109 5.706 1.00 79.94 106 VAL A CA 1
ATOM 820 C C . VAL A 1 106 ? -10.445 9.384 6.537 1.00 79.94 106 VAL A C 1
ATOM 822 O O . VAL A 1 106 ? -10.896 9.367 7.684 1.00 79.94 106 VAL A O 1
ATOM 825 N N . THR A 1 107 ? -9.940 10.494 6.011 1.00 74.44 107 THR A N 1
ATOM 826 C CA . THR A 1 107 ? -9.992 11.809 6.673 1.00 74.44 107 THR A CA 1
ATOM 827 C C . THR A 1 107 ? -11.106 12.690 6.139 1.00 74.44 107 THR A C 1
ATOM 829 O O . THR A 1 107 ? -11.544 13.588 6.848 1.00 74.44 107 THR A O 1
ATOM 832 N N . LEU A 1 108 ? -11.553 12.411 4.920 1.00 68.38 108 LEU A N 1
ATOM 833 C CA . LEU A 1 108 ? -12.667 13.051 4.247 1.00 68.38 108 LEU A CA 1
ATOM 834 C C . LEU A 1 108 ? -13.510 11.944 3.600 1.00 68.38 108 LEU A C 1
ATOM 836 O O . LEU A 1 108 ? -12.937 10.915 3.222 1.00 68.38 108 LEU A O 1
ATOM 840 N N . PRO A 1 109 ? -14.831 12.125 3.476 1.00 62.69 109 PRO A N 1
ATOM 841 C CA . PRO A 1 109 ? -15.607 11.347 2.520 1.00 62.69 109 PRO A CA 1
ATOM 842 C C . PRO A 1 109 ? -14.990 11.562 1.140 1.00 62.69 109 PRO A C 1
ATOM 844 O O . PRO A 1 109 ? -14.950 12.684 0.644 1.00 62.69 109 PRO A O 1
ATOM 847 N N . MET A 1 110 ? -14.435 10.515 0.537 1.00 58.19 110 MET A N 1
ATOM 848 C CA . MET A 1 110 ? -13.981 10.595 -0.853 1.00 58.19 110 MET A CA 1
ATOM 849 C C . MET A 1 110 ? -15.210 10.439 -1.749 1.00 58.19 110 MET A C 1
ATOM 851 O O . MET A 1 110 ? -15.398 9.427 -2.415 1.00 58.19 110 MET A O 1
ATOM 855 N N . CYS A 1 111 ? -16.095 11.426 -1.680 1.00 42.59 111 CYS A N 1
ATOM 856 C CA . CYS A 1 111 ? -17.132 11.672 -2.662 1.00 42.59 111 CYS A CA 1
ATOM 857 C C . CYS A 1 111 ? -16.586 12.804 -3.518 1.00 42.59 111 CYS A C 1
ATOM 859 O O . CYS A 1 111 ? -16.787 13.947 -3.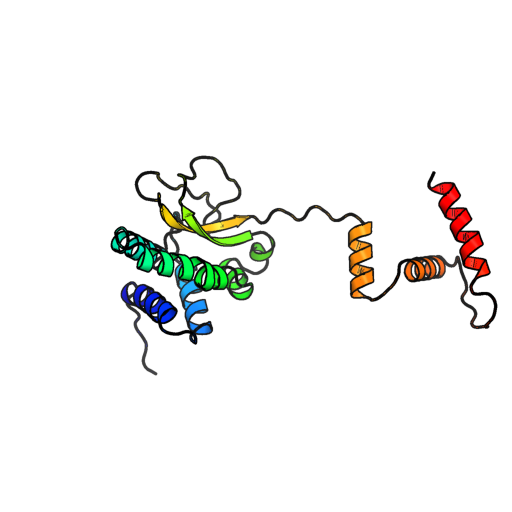146 1.00 42.59 111 CYS A O 1
ATOM 861 N N . ASP A 1 112 ? -15.772 12.473 -4.520 1.00 39.97 112 ASP A N 1
ATOM 862 C CA . ASP A 1 112 ? -15.533 13.262 -5.738 1.00 39.97 112 ASP A CA 1
ATOM 863 C C . ASP A 1 112 ? -14.272 12.719 -6.418 1.00 39.97 112 ASP A C 1
ATOM 865 O O . ASP A 1 112 ? -13.165 13.020 -5.995 1.00 39.97 112 ASP A O 1
ATOM 869 N N . ASN A 1 113 ? -14.460 11.869 -7.433 1.00 44.22 113 ASN A N 1
ATOM 870 C CA . ASN A 1 113 ? -13.572 11.652 -8.587 1.00 44.22 113 ASN A CA 1
ATOM 871 C C . ASN A 1 113 ? -12.046 11.833 -8.409 1.00 44.22 113 ASN A C 1
ATOM 873 O O . ASN A 1 113 ? -11.391 12.331 -9.323 1.00 44.22 113 ASN A O 1
ATOM 877 N N . ASP A 1 114 ? -11.437 11.375 -7.315 1.00 54.44 114 ASP A N 1
ATOM 878 C CA . ASP A 1 114 ? -10.015 11.047 -7.355 1.00 54.44 114 ASP A CA 1
ATOM 879 C C . ASP A 1 114 ? -9.912 9.755 -8.176 1.00 54.44 114 ASP A C 1
ATOM 881 O O . ASP A 1 114 ? -9.999 8.643 -7.646 1.00 54.44 114 ASP A O 1
ATOM 885 N N . GLU A 1 115 ? -9.749 9.901 -9.495 1.00 58.53 115 GLU A N 1
ATOM 886 C CA . GLU A 1 115 ? -9.538 8.802 -10.457 1.00 58.53 115 GLU A CA 1
ATOM 887 C C . GLU A 1 115 ? -8.368 7.876 -10.061 1.00 58.53 115 GLU A C 1
ATOM 889 O O . GLU A 1 115 ? -8.195 6.774 -10.596 1.00 58.53 115 GLU A O 1
ATOM 894 N N . ASP A 1 116 ? -7.575 8.311 -9.086 1.00 71.75 116 ASP A N 1
ATOM 895 C CA . ASP A 1 116 ? -6.399 7.636 -8.587 1.00 71.75 116 ASP A CA 1
ATOM 896 C C . ASP A 1 116 ? -6.666 6.612 -7.478 1.00 71.75 116 ASP A C 1
ATOM 898 O O . ASP A 1 116 ? -5.766 5.804 -7.238 1.00 71.75 116 ASP A O 1
ATOM 902 N N . PHE A 1 117 ? -7.848 6.572 -6.838 1.00 79.88 117 PHE A N 1
ATOM 903 C CA . PHE A 1 117 ? -8.163 5.605 -5.768 1.00 79.88 117 PHE A CA 1
ATOM 904 C C . PHE A 1 117 ? -9.220 4.570 -6.164 1.00 79.88 117 PHE A C 1
ATOM 906 O O . PHE A 1 117 ? -10.379 4.880 -6.427 1.00 79.88 117 PHE A O 1
ATOM 913 N N . PHE A 1 118 ? -8.837 3.297 -6.109 1.00 83.94 118 PHE A N 1
ATOM 914 C CA . PHE A 1 118 ? -9.696 2.173 -6.478 1.00 83.94 118 PHE A CA 1
ATOM 915 C C . PHE A 1 118 ? -9.501 0.984 -5.537 1.00 83.94 118 PHE A C 1
ATOM 917 O O . PHE A 1 118 ? -8.518 0.889 -4.797 1.00 83.94 118 PHE A O 1
ATOM 924 N N . ASN A 1 119 ? -10.464 0.069 -5.537 1.00 84.25 119 ASN A N 1
ATOM 925 C CA . ASN A 1 119 ? -10.351 -1.202 -4.835 1.00 84.25 119 ASN A CA 1
ATOM 926 C C . ASN A 1 119 ? -9.515 -2.211 -5.655 1.00 84.25 119 ASN A C 1
ATOM 928 O O . ASN A 1 119 ? -9.055 -1.926 -6.763 1.00 84.25 119 ASN A O 1
ATOM 932 N N . LEU A 1 120 ? -9.303 -3.417 -5.119 1.00 83.81 120 LEU A N 1
ATOM 933 C CA . LEU A 1 120 ? -8.535 -4.464 -5.814 1.00 83.81 120 LEU A CA 1
ATOM 934 C C . LEU A 1 120 ? -9.193 -4.964 -7.111 1.00 83.81 120 LEU A C 1
ATOM 936 O O . LEU A 1 120 ? -8.495 -5.513 -7.961 1.00 83.81 120 LEU A O 1
ATOM 940 N N . ASN A 1 121 ? -10.496 -4.734 -7.285 1.00 82.69 121 ASN A N 1
ATOM 941 C CA . ASN A 1 121 ? -11.238 -5.038 -8.509 1.00 82.69 121 ASN A CA 1
ATOM 942 C C . ASN A 1 121 ? -11.211 -3.876 -9.517 1.00 82.69 121 ASN A C 1
ATOM 944 O O . ASN A 1 121 ? -11.877 -3.949 -10.546 1.00 82.69 121 ASN A O 1
ATOM 948 N N . ASN A 1 122 ? -10.423 -2.826 -9.246 1.00 79.50 122 ASN A N 1
ATOM 949 C CA . ASN A 1 122 ? -10.315 -1.625 -10.071 1.00 79.50 122 ASN A CA 1
ATOM 950 C C . ASN A 1 122 ? -11.643 -0.846 -10.186 1.00 79.50 122 ASN A C 1
ATOM 952 O O . ASN A 1 122 ? -11.895 -0.178 -11.187 1.00 79.50 122 ASN A O 1
ATOM 956 N N . GLU A 1 123 ? -12.480 -0.920 -9.150 1.00 81.06 123 GLU A N 1
ATOM 957 C CA . GLU A 1 123 ? -13.690 -0.107 -9.012 1.00 81.06 123 GLU A CA 1
ATOM 958 C C . GLU A 1 123 ? -13.398 1.110 -8.116 1.00 81.06 123 GLU A C 1
ATOM 960 O O . GLU A 1 123 ? -12.617 0.983 -7.163 1.00 81.06 123 GLU A O 1
ATOM 965 N N . PRO A 1 124 ? -14.013 2.279 -8.377 1.00 78.25 124 PRO A N 1
ATOM 966 C CA . PRO A 1 124 ? -13.875 3.450 -7.516 1.00 78.25 124 PRO A CA 1
ATOM 967 C C . PRO A 1 124 ? -14.292 3.144 -6.076 1.00 78.25 124 PRO A C 1
ATOM 969 O O . PRO A 1 124 ? -15.323 2.511 -5.835 1.00 78.25 124 PRO A O 1
ATOM 972 N N . LEU A 1 125 ? -13.498 3.608 -5.112 1.00 75.81 125 LEU A N 1
ATOM 973 C CA . LEU A 1 125 ? -13.847 3.500 -3.698 1.00 75.81 125 LEU A CA 1
ATOM 974 C C . LEU A 1 125 ? -14.811 4.622 -3.314 1.00 75.81 125 LEU A C 1
ATOM 976 O O . LEU A 1 125 ? -14.469 5.796 -3.408 1.00 75.81 125 LEU A O 1
ATOM 980 N N . LEU A 1 126 ? -16.000 4.248 -2.845 1.00 70.56 126 LEU A N 1
ATOM 981 C CA . LEU A 1 126 ? -17.002 5.174 -2.322 1.00 70.56 126 LEU A CA 1
ATOM 982 C C . LEU A 1 126 ? -17.036 5.031 -0.798 1.00 70.56 126 LEU A C 1
ATOM 984 O O . LEU A 1 126 ? -17.457 3.997 -0.281 1.00 70.56 126 LEU A O 1
ATOM 988 N N . PHE A 1 127 ? -16.555 6.046 -0.080 1.00 71.44 127 PHE A N 1
ATOM 989 C CA . PHE A 1 127 ? -16.557 6.062 1.387 1.00 71.44 127 PHE A CA 1
ATOM 990 C C . PHE A 1 127 ? -17.678 6.955 1.909 1.00 71.44 127 PHE A C 1
ATOM 992 O O . PHE A 1 127 ? -17.750 8.131 1.555 1.00 71.44 127 PHE A O 1
ATOM 999 N N . ASN A 1 128 ? -18.509 6.429 2.806 1.00 66.31 128 ASN A N 1
ATOM 1000 C CA . ASN A 1 128 ? -19.633 7.170 3.369 1.00 66.31 128 ASN A CA 1
ATOM 1001 C C . ASN A 1 128 ? -19.200 7.992 4.597 1.00 66.31 128 ASN A C 1
ATOM 1003 O O . ASN A 1 128 ? -18.484 7.498 5.472 1.00 66.31 128 ASN A O 1
ATOM 1007 N N . GLU A 1 129 ? -19.696 9.230 4.710 1.00 61.41 129 GLU A N 1
ATOM 1008 C CA . GLU A 1 129 ? -19.400 10.153 5.825 1.00 61.41 129 GLU A CA 1
ATOM 1009 C C . GLU A 1 129 ? -19.705 9.575 7.213 1.00 61.41 129 GLU A C 1
ATOM 1011 O O . GLU A 1 129 ? -18.963 9.819 8.165 1.00 61.41 129 GLU A O 1
ATOM 1016 N N . SER A 1 130 ? -20.788 8.807 7.333 1.00 64.38 130 SER A N 1
ATOM 1017 C CA . SER A 1 130 ? -21.296 8.295 8.607 1.00 64.38 130 SER A CA 1
ATOM 1018 C C . SER A 1 130 ? -20.489 7.123 9.167 1.00 64.38 130 SER A C 1
ATOM 1020 O O . SER A 1 130 ? -20.280 7.046 10.377 1.00 64.38 130 SER A O 1
ATOM 1022 N N . ASP A 1 131 ? -20.017 6.226 8.300 1.00 64.94 131 ASP A N 1
ATOM 1023 C CA . ASP A 1 131 ? -19.459 4.933 8.716 1.00 64.94 131 ASP A CA 1
ATOM 1024 C C . ASP A 1 131 ? -17.945 4.828 8.518 1.00 64.94 131 ASP A C 1
ATOM 1026 O O . ASP A 1 131 ? -17.271 4.074 9.230 1.00 64.94 131 ASP A O 1
ATOM 1030 N N . ASP A 1 132 ? -17.386 5.579 7.565 1.00 68.69 132 ASP A N 1
ATOM 1031 C CA . ASP A 1 132 ? -15.994 5.417 7.153 1.00 68.69 132 ASP A CA 1
ATOM 1032 C C . ASP A 1 132 ? -15.073 6.517 7.685 1.00 68.69 132 ASP A C 1
ATOM 1034 O O . ASP A 1 132 ? -13.863 6.301 7.768 1.00 68.69 132 ASP A O 1
ATOM 1038 N N . LEU A 1 133 ? -15.600 7.658 8.140 1.00 77.81 133 LEU A N 1
ATOM 1039 C CA . LEU A 1 133 ? -14.770 8.754 8.638 1.00 77.81 133 LEU A CA 1
ATOM 1040 C C . LEU A 1 133 ? -13.896 8.310 9.826 1.00 77.81 133 LEU A C 1
ATOM 1042 O O . LEU A 1 133 ? -14.351 7.690 10.785 1.00 77.81 133 LEU A O 1
ATOM 1046 N N . LYS A 1 134 ? -12.607 8.663 9.771 1.00 78.19 134 LYS A N 1
ATOM 1047 C CA . LYS A 1 134 ? -11.538 8.269 10.710 1.00 78.19 134 LYS A CA 1
ATOM 1048 C C . LYS A 1 134 ? -11.196 6.773 10.725 1.00 78.19 134 LYS A C 1
ATOM 1050 O O . LYS A 1 134 ? -10.314 6.406 11.507 1.00 78.19 134 LYS A O 1
ATOM 1055 N N . SER A 1 135 ? -11.808 5.962 9.868 1.00 83.25 135 SER A N 1
ATOM 1056 C CA . SER A 1 135 ? -11.530 4.531 9.742 1.00 83.25 135 SER A CA 1
ATOM 1057 C C . SER A 1 135 ? -10.376 4.254 8.776 1.00 83.25 135 SER A C 1
ATOM 1059 O O . SER A 1 135 ? -9.968 5.116 7.997 1.00 83.25 135 SER A O 1
ATOM 1061 N N . MET A 1 136 ? -9.817 3.051 8.835 1.00 85.19 136 MET A N 1
ATOM 1062 C CA . MET A 1 136 ? -8.696 2.601 8.017 1.00 85.19 136 MET A CA 1
ATOM 1063 C C . MET A 1 136 ? -9.203 1.768 6.842 1.00 85.19 136 MET A C 1
ATOM 1065 O O . MET A 1 136 ? -10.004 0.858 7.026 1.00 85.19 136 MET A O 1
ATOM 1069 N N . ARG A 1 137 ? -8.742 2.039 5.623 1.00 87.12 137 ARG A N 1
ATOM 1070 C CA . ARG A 1 137 ? -9.187 1.336 4.410 1.00 87.12 137 ARG A CA 1
ATOM 1071 C C . ARG A 1 137 ? -7.994 0.944 3.552 1.00 87.12 137 ARG A C 1
ATOM 1073 O O . ARG A 1 137 ? -7.004 1.679 3.488 1.00 87.12 137 ARG A O 1
ATOM 1080 N N . ILE A 1 138 ? -8.074 -0.233 2.935 1.00 88.12 138 ILE A N 1
ATOM 1081 C CA . ILE A 1 138 ? -7.137 -0.643 1.891 1.00 88.12 138 ILE A CA 1
ATOM 1082 C C . ILE A 1 138 ? -7.530 0.075 0.608 1.00 88.12 138 ILE A C 1
ATOM 1084 O O . ILE A 1 138 ? -8.684 0.028 0.198 1.00 88.12 138 ILE A O 1
ATOM 1088 N N . VAL A 1 139 ? -6.560 0.730 -0.014 1.00 88.06 139 VAL A N 1
ATOM 1089 C CA . VAL A 1 139 ? -6.751 1.484 -1.249 1.00 88.06 139 VAL A CA 1
ATOM 1090 C C . VAL A 1 139 ? -5.680 1.092 -2.249 1.00 88.06 139 VAL A C 1
ATOM 1092 O O . VAL A 1 139 ? -4.536 0.816 -1.875 1.00 88.06 139 VAL A O 1
ATOM 1095 N N . VAL A 1 140 ? -6.038 1.080 -3.522 1.00 88.75 140 VAL A N 1
ATOM 1096 C CA . VAL A 1 140 ? -5.090 0.983 -4.620 1.00 88.75 140 VAL A CA 1
ATOM 1097 C C . VAL A 1 140 ? -4.963 2.366 -5.240 1.00 88.75 140 VAL A C 1
ATOM 1099 O O . VAL A 1 140 ? -5.954 2.989 -5.590 1.00 88.75 140 VAL A O 1
ATOM 1102 N N . GLU A 1 141 ? -3.729 2.849 -5.306 1.00 88.25 141 GLU A N 1
ATOM 1103 C CA . GLU A 1 141 ? -3.356 4.143 -5.863 1.00 88.25 141 GLU A CA 1
ATOM 1104 C C . GLU A 1 141 ? -2.712 3.943 -7.229 1.00 88.25 141 GLU A C 1
ATOM 1106 O O . GLU A 1 141 ? -1.741 3.181 -7.335 1.00 88.25 141 GLU A O 1
ATOM 1111 N N . ARG A 1 142 ? -3.180 4.655 -8.258 1.00 85.00 142 ARG A N 1
ATOM 1112 C CA . ARG A 1 142 ? -2.411 4.802 -9.501 1.00 85.00 142 ARG A CA 1
ATOM 1113 C C . ARG A 1 142 ? -1.111 5.533 -9.184 1.00 85.00 142 ARG A C 1
ATOM 1115 O O . ARG A 1 142 ? -1.054 6.460 -8.380 1.00 85.00 142 ARG A O 1
ATOM 1122 N N . LYS A 1 143 ? -0.018 5.047 -9.760 1.00 82.50 143 LYS A N 1
ATOM 1123 C CA . LYS A 1 143 ? 1.231 5.797 -9.789 1.00 82.50 143 LYS A CA 1
ATOM 1124 C C . LYS A 1 143 ? 1.106 6.776 -10.940 1.00 82.50 143 LYS A C 1
ATOM 1126 O O . LYS A 1 143 ? 0.734 6.364 -12.040 1.00 82.50 143 LYS A O 1
ATOM 1131 N N . GLU A 1 144 ? 1.450 8.031 -10.686 1.00 71.25 144 GLU A N 1
ATOM 1132 C CA . GLU A 1 144 ? 1.677 8.992 -11.758 1.00 71.25 144 GLU A CA 1
ATOM 1133 C C . GLU A 1 144 ? 2.601 8.344 -12.789 1.00 71.25 144 GLU A C 1
ATOM 1135 O O . GLU A 1 144 ? 3.608 7.708 -12.440 1.00 71.25 144 GLU A O 1
ATOM 1140 N N . LYS A 1 145 ? 2.216 8.433 -14.066 1.00 65.31 145 LYS A N 1
ATOM 1141 C CA . LYS A 1 145 ? 3.116 8.010 -15.132 1.00 65.31 145 LYS A CA 1
ATOM 1142 C C . LYS A 1 145 ? 4.366 8.874 -14.984 1.00 65.31 145 LYS A C 1
ATOM 1144 O O . LYS A 1 145 ? 4.215 10.093 -14.950 1.00 65.31 145 LYS A O 1
ATOM 1149 N N . PRO A 1 146 ? 5.567 8.280 -14.872 1.00 63.06 146 PRO A N 1
ATOM 1150 C CA . PRO A 1 146 ? 6.773 9.086 -14.897 1.00 63.06 146 PRO A CA 1
ATOM 1151 C C . PRO A 1 146 ? 6.726 9.908 -16.180 1.00 63.06 146 PRO A C 1
ATOM 1153 O O . PRO A 1 146 ? 6.431 9.351 -17.244 1.00 63.06 146 PRO A O 1
ATOM 1156 N N . GLU A 1 147 ? 6.952 11.215 -16.060 1.00 66.94 147 GLU A N 1
ATOM 1157 C CA . GLU A 1 147 ? 7.071 12.070 -17.233 1.00 66.94 147 GLU A CA 1
ATOM 1158 C C . GLU A 1 147 ? 8.068 11.415 -18.198 1.00 66.94 147 GLU A C 1
ATOM 1160 O O . GLU A 1 147 ? 9.080 10.850 -17.749 1.00 66.94 147 GLU A O 1
ATOM 1165 N N . PRO A 1 148 ? 7.751 11.371 -19.505 1.00 69.69 148 PRO A N 1
ATOM 1166 C CA . PRO A 1 148 ? 8.664 10.807 -20.479 1.00 69.69 148 PRO A CA 1
ATOM 1167 C C . PRO A 1 148 ? 9.989 11.549 -20.343 1.00 69.69 148 PRO A C 1
ATOM 1169 O O . PRO A 1 148 ? 10.047 12.765 -20.514 1.00 69.69 148 PRO A O 1
ATOM 1172 N N . LYS A 1 149 ? 11.034 10.806 -19.977 1.00 74.38 149 LYS A N 1
ATOM 1173 C CA . LYS A 1 149 ? 12.356 11.388 -19.807 1.00 74.38 149 LYS A CA 1
ATOM 1174 C C . LYS A 1 149 ? 12.809 11.949 -21.139 1.00 74.38 149 LYS A C 1
ATOM 1176 O O . LYS A 1 149 ? 12.595 11.347 -22.191 1.00 74.38 149 LYS A O 1
ATOM 1181 N N . THR A 1 150 ? 13.447 13.100 -21.087 1.00 81.88 150 THR A N 1
ATOM 1182 C CA . THR A 1 150 ? 14.116 13.658 -22.253 1.00 81.88 150 THR A CA 1
ATOM 1183 C C . THR A 1 150 ? 15.268 12.741 -22.670 1.00 81.88 150 THR A C 1
ATOM 1185 O O . THR A 1 150 ? 15.847 12.027 -21.847 1.00 81.88 150 THR A O 1
ATOM 1188 N N . PHE A 1 151 ? 15.647 12.790 -23.950 1.00 77.06 151 PHE A N 1
ATOM 1189 C CA . PHE A 1 151 ? 16.810 12.057 -24.465 1.00 77.06 151 PHE A CA 1
ATOM 1190 C C . PHE A 1 151 ? 18.067 12.289 -23.607 1.00 77.06 151 PHE A C 1
ATOM 1192 O O . PHE A 1 151 ? 18.813 11.354 -23.328 1.00 77.06 151 PHE A O 1
ATOM 1199 N N . LYS A 1 152 ? 18.257 13.525 -23.125 1.00 79.06 152 LYS A N 1
ATOM 1200 C CA . LYS A 1 152 ? 19.371 13.903 -22.253 1.00 79.06 152 L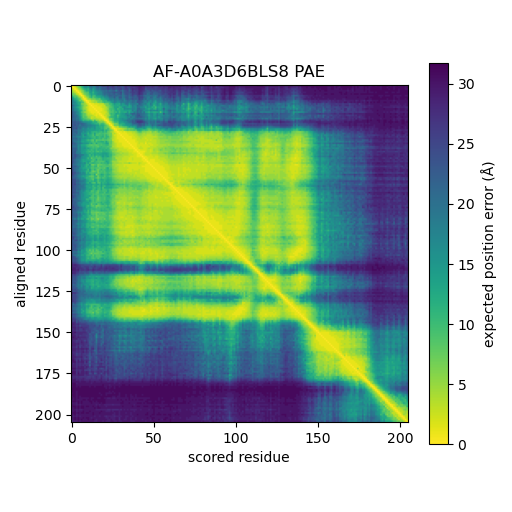YS A CA 1
ATOM 1201 C C . LYS A 1 152 ? 19.366 13.128 -20.930 1.00 79.06 152 LYS A C 1
ATOM 1203 O O . LYS A 1 152 ? 20.388 12.569 -20.559 1.00 79.06 152 LYS A O 1
ATOM 1208 N N . GLU A 1 153 ? 18.226 13.036 -20.253 1.00 80.00 153 GLU A N 1
ATOM 1209 C CA . GLU A 1 153 ? 18.112 12.325 -18.969 1.00 80.00 153 GLU A CA 1
ATOM 1210 C C . GLU A 1 153 ? 18.273 10.804 -19.113 1.00 80.00 153 GLU A C 1
ATOM 1212 O O . GLU A 1 153 ? 18.717 10.120 -18.186 1.00 80.00 153 GLU A O 1
ATOM 1217 N N . GLU A 1 154 ? 17.879 10.238 -20.257 1.00 78.44 154 GLU A N 1
ATOM 1218 C CA . GLU A 1 154 ? 18.137 8.827 -20.558 1.00 78.44 154 GLU A CA 1
ATOM 1219 C C . GLU A 1 154 ? 19.617 8.572 -20.844 1.00 78.44 154 GLU A C 1
ATOM 1221 O O . GLU A 1 154 ? 20.171 7.587 -20.346 1.00 78.44 154 GLU A O 1
ATOM 1226 N N . LEU A 1 155 ? 20.262 9.485 -21.575 1.00 78.44 155 LEU A N 1
ATOM 1227 C CA . LEU A 1 155 ? 21.691 9.438 -21.857 1.00 78.44 155 LEU A CA 1
ATOM 1228 C C . LEU A 1 155 ? 22.517 9.553 -20.570 1.00 78.44 155 LEU A C 1
ATOM 1230 O O . LEU A 1 155 ? 23.376 8.711 -20.333 1.00 78.44 155 LEU A O 1
ATOM 1234 N N . GLU A 1 156 ? 22.198 10.504 -19.689 1.00 82.25 156 GLU A N 1
ATOM 1235 C CA . GLU A 1 156 ? 22.859 10.676 -18.385 1.00 82.25 156 GLU A CA 1
ATOM 1236 C C . GLU A 1 156 ? 22.740 9.418 -17.507 1.00 82.25 156 GLU A C 1
ATOM 1238 O O . GLU A 1 156 ? 23.717 8.968 -16.912 1.00 82.25 156 GLU A O 1
ATOM 1243 N N . LYS A 1 157 ? 21.574 8.758 -17.483 1.00 82.50 157 LYS A N 1
ATOM 1244 C CA . LYS A 1 157 ? 21.412 7.483 -16.757 1.00 82.50 157 LYS A CA 1
ATOM 1245 C C . LYS A 1 157 ? 22.242 6.351 -17.346 1.00 82.50 157 LYS A C 1
ATOM 1247 O O . LYS A 1 157 ? 22.711 5.487 -16.604 1.00 82.50 157 LYS A O 1
ATOM 1252 N N . LEU A 1 158 ? 22.363 6.292 -18.671 1.00 77.81 158 LEU A N 1
ATOM 1253 C CA . LEU A 1 158 ? 23.202 5.298 -19.337 1.00 77.81 158 LEU A CA 1
ATOM 1254 C C . LEU A 1 158 ? 24.681 5.559 -19.044 1.00 77.81 158 LEU A C 1
ATOM 1256 O O . LEU A 1 158 ? 25.394 4.619 -18.701 1.00 77.81 158 LEU A O 1
ATOM 1260 N N . MET A 1 159 ? 25.103 6.821 -19.082 1.00 82.50 159 MET A N 1
ATOM 1261 C CA . MET A 1 159 ? 26.439 7.268 -18.692 1.00 82.50 159 MET A CA 1
ATOM 1262 C C . MET A 1 159 ? 26.785 6.848 -17.266 1.00 82.50 159 MET A C 1
ATOM 1264 O O . MET A 1 159 ? 27.782 6.163 -17.060 1.00 82.50 159 MET A O 1
ATOM 1268 N N . GLU A 1 160 ? 25.920 7.146 -16.293 1.00 84.00 160 GLU A N 1
ATOM 1269 C CA . GLU A 1 160 ? 26.111 6.736 -14.897 1.00 84.00 160 GLU A CA 1
ATOM 1270 C C . GLU A 1 160 ? 26.185 5.213 -14.741 1.00 84.00 160 GLU A C 1
ATOM 1272 O O . GLU A 1 160 ? 27.047 4.689 -14.037 1.00 84.00 160 GLU A O 1
ATOM 1277 N N . LYS A 1 161 ? 25.288 4.480 -15.410 1.00 82.50 161 LYS A N 1
ATOM 1278 C CA . LYS A 1 161 ? 25.228 3.015 -15.329 1.00 82.50 161 LYS A CA 1
ATOM 1279 C C . LYS A 1 161 ? 26.485 2.348 -15.890 1.00 82.50 161 LYS A C 1
ATOM 1281 O O . LYS A 1 161 ? 26.877 1.290 -15.398 1.00 82.50 161 LYS A O 1
ATOM 1286 N N . HIS A 1 162 ? 27.059 2.926 -16.939 1.00 81.62 162 HIS A N 1
ATOM 1287 C CA . HIS A 1 162 ? 28.212 2.375 -17.641 1.00 81.62 162 HIS A CA 1
ATOM 1288 C C . HIS A 1 162 ? 29.538 3.042 -17.245 1.00 81.62 162 HIS A C 1
ATOM 1290 O O . HIS A 1 162 ? 30.586 2.573 -17.676 1.00 81.62 162 HIS A O 1
ATOM 1296 N N . GLY A 1 163 ? 29.504 4.070 -16.391 1.00 83.25 163 GLY A N 1
ATOM 1297 C CA . GLY A 1 163 ? 30.686 4.811 -15.950 1.00 83.25 163 GLY A CA 1
ATOM 1298 C C . GLY A 1 163 ? 31.363 5.601 -17.071 1.00 83.25 163 GLY A C 1
ATOM 1299 O O . GLY A 1 163 ? 32.579 5.737 -17.043 1.00 83.25 163 GLY A O 1
ATOM 1300 N N . VAL A 1 164 ? 30.590 6.070 -18.054 1.00 80.69 164 VAL A N 1
ATOM 1301 C CA . VAL A 1 164 ? 31.086 6.747 -19.264 1.00 80.69 164 VAL A CA 1
ATOM 1302 C C . VAL A 1 164 ? 30.813 8.244 -19.156 1.00 80.69 164 VAL A C 1
ATOM 1304 O O . VAL A 1 164 ? 29.708 8.637 -18.781 1.00 80.69 164 VAL A O 1
ATOM 1307 N N . VAL A 1 165 ? 31.793 9.083 -19.494 1.00 82.31 165 VAL A N 1
ATOM 1308 C CA . VAL A 1 165 ? 31.625 10.551 -19.519 1.00 82.31 165 VAL A CA 1
ATOM 1309 C C . VAL A 1 165 ? 31.216 11.055 -20.907 1.00 82.31 165 VAL A C 1
ATOM 1311 O O . VAL A 1 165 ? 31.274 10.327 -21.898 1.00 82.31 165 VAL A O 1
ATOM 1314 N N . TYR A 1 166 ? 30.722 12.292 -20.991 1.00 76.94 166 TYR A N 1
ATOM 1315 C CA . TYR A 1 166 ? 30.055 12.799 -22.198 1.00 76.94 166 TYR A CA 1
ATOM 1316 C C . TYR A 1 166 ? 31.015 12.842 -23.394 1.00 76.94 166 TYR A C 1
ATOM 1318 O O . TYR A 1 166 ? 30.658 12.518 -24.524 1.00 76.94 166 T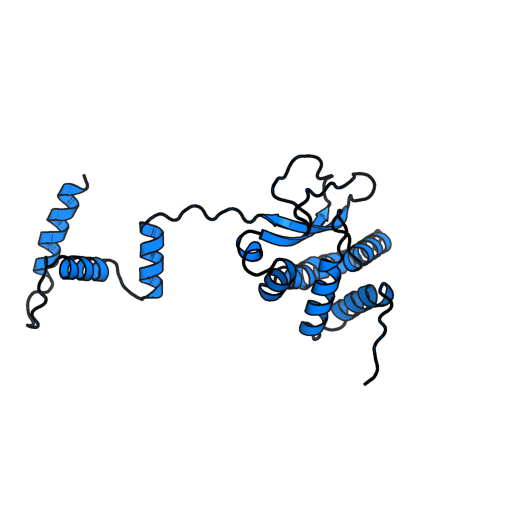YR A O 1
ATOM 1326 N N . GLU A 1 167 ? 32.269 13.171 -23.117 1.00 77.75 167 GLU A N 1
ATOM 1327 C CA . GLU A 1 167 ? 33.367 13.248 -24.066 1.00 77.75 167 GLU A CA 1
ATOM 1328 C C . GLU A 1 167 ? 33.688 11.876 -24.672 1.00 77.75 167 GLU A C 1
ATOM 1330 O O . GLU A 1 167 ? 33.920 11.767 -25.874 1.00 77.75 167 GLU A O 1
ATOM 1335 N N . GLU A 1 168 ? 33.638 10.811 -23.869 1.00 73.62 168 GLU A N 1
ATOM 1336 C CA . GLU A 1 168 ? 33.845 9.438 -24.341 1.00 73.62 168 GLU A CA 1
ATOM 1337 C C . GLU A 1 168 ? 32.708 8.991 -25.266 1.00 73.62 168 GLU A C 1
ATOM 1339 O O . GLU A 1 168 ? 32.962 8.340 -26.277 1.00 73.62 168 GLU A O 1
ATOM 1344 N N . LEU A 1 169 ? 31.466 9.391 -24.976 1.00 75.12 169 LEU A N 1
ATOM 1345 C CA . LEU A 1 169 ? 30.319 9.141 -25.854 1.00 75.12 169 LEU A CA 1
ATOM 1346 C C . LEU A 1 169 ? 30.420 9.881 -27.184 1.00 75.12 169 LEU A C 1
ATOM 1348 O O . LEU A 1 169 ? 30.077 9.306 -28.215 1.00 75.12 169 LEU A O 1
ATOM 1352 N N . ILE A 1 170 ? 30.892 11.130 -27.177 1.00 76.12 170 ILE A N 1
ATOM 1353 C CA . ILE A 1 170 ? 31.134 11.886 -28.411 1.00 76.12 170 ILE A CA 1
ATOM 1354 C C . ILE A 1 170 ? 32.185 11.162 -29.250 1.00 76.12 170 ILE A C 1
ATOM 1356 O O . ILE A 1 170 ? 31.956 10.924 -30.431 1.00 76.12 170 ILE A O 1
ATOM 1360 N N . VAL A 1 171 ? 33.303 10.752 -28.646 1.00 72.31 171 VAL A N 1
ATOM 1361 C CA . VAL A 1 171 ? 34.360 10.020 -29.357 1.00 72.31 171 VAL A CA 1
ATOM 1362 C C . VAL A 1 171 ? 33.834 8.697 -29.916 1.00 72.31 171 VAL A C 1
ATOM 1364 O O . VAL A 1 171 ? 34.041 8.425 -31.094 1.00 72.31 171 VAL A O 1
ATOM 1367 N N . LEU A 1 172 ? 33.094 7.910 -29.129 1.00 72.31 172 LEU A N 1
ATOM 1368 C CA . LEU A 1 172 ? 32.474 6.663 -29.595 1.00 72.31 172 LEU A CA 1
ATOM 1369 C C . LEU A 1 172 ? 31.482 6.903 -30.740 1.00 72.31 172 LEU A C 1
ATOM 1371 O O . LEU A 1 172 ? 31.502 6.178 -31.729 1.00 72.31 172 LEU A O 1
ATOM 1375 N N . GLY A 1 173 ? 30.643 7.935 -30.636 1.00 70.81 173 GLY A N 1
ATOM 1376 C CA . GLY A 1 173 ? 29.693 8.297 -31.686 1.00 70.81 173 GLY A CA 1
ATOM 1377 C C . GLY A 1 173 ? 30.387 8.745 -32.972 1.00 70.81 173 GLY A C 1
ATOM 1378 O O . GLY A 1 173 ? 29.954 8.383 -34.063 1.00 70.81 173 GLY A O 1
ATOM 1379 N N . LEU A 1 174 ? 31.492 9.482 -32.855 1.00 71.38 174 LEU A N 1
ATOM 1380 C CA . LEU A 1 174 ? 32.311 9.885 -33.995 1.00 71.38 174 LEU A CA 1
ATOM 1381 C C . LEU A 1 174 ? 33.029 8.687 -34.633 1.00 71.38 174 LEU A C 1
ATOM 1383 O O . LEU A 1 174 ? 33.091 8.621 -35.858 1.00 71.38 174 LEU A O 1
ATOM 1387 N N . MET A 1 175 ? 33.512 7.726 -33.839 1.00 69.25 175 MET A N 1
ATOM 1388 C CA . MET A 1 175 ? 34.112 6.483 -34.342 1.00 69.25 175 MET A CA 1
ATOM 1389 C C . MET A 1 175 ? 33.087 5.621 -35.091 1.00 69.25 175 MET A C 1
ATOM 1391 O O . MET A 1 175 ? 33.354 5.201 -36.210 1.00 69.25 175 MET A O 1
ATOM 1395 N N . GLU A 1 176 ? 31.889 5.418 -34.534 1.00 72.50 176 GLU A N 1
ATOM 1396 C CA . GLU A 1 176 ? 30.798 4.676 -35.196 1.00 72.50 176 GLU A CA 1
ATOM 1397 C C . GLU A 1 176 ? 30.309 5.364 -36.483 1.00 72.50 176 GLU A C 1
ATOM 1399 O O . GLU A 1 176 ? 29.857 4.710 -37.422 1.00 72.50 176 GLU A O 1
ATOM 1404 N N . CYS A 1 177 ? 30.432 6.692 -36.564 1.00 72.06 177 CYS A N 1
ATOM 1405 C CA . CYS A 1 177 ? 30.144 7.451 -37.782 1.00 72.06 177 CYS A CA 1
ATOM 1406 C C . CYS A 1 177 ? 31.322 7.492 -38.779 1.00 72.06 177 CYS A C 1
ATOM 1408 O O . CYS A 1 177 ? 31.209 8.179 -39.795 1.00 72.06 177 CYS A O 1
ATOM 1410 N N . ASN A 1 178 ? 32.437 6.792 -38.514 1.00 67.31 178 ASN A N 1
ATOM 1411 C CA . ASN A 1 178 ? 33.696 6.858 -39.274 1.00 67.31 178 ASN A CA 1
ATOM 1412 C C . ASN A 1 178 ? 34.243 8.290 -39.444 1.00 67.31 178 ASN A C 1
ATOM 1414 O O . ASN A 1 178 ? 34.827 8.632 -40.471 1.00 67.31 178 ASN A O 1
ATOM 1418 N N . LEU A 1 179 ? 34.017 9.156 -38.456 1.00 61.81 179 LEU A N 1
ATOM 1419 C CA . LEU A 1 179 ? 34.475 10.548 -38.464 1.00 61.81 179 LEU A CA 1
ATOM 1420 C C . LEU A 1 179 ? 35.819 10.733 -37.746 1.00 61.81 179 LEU A 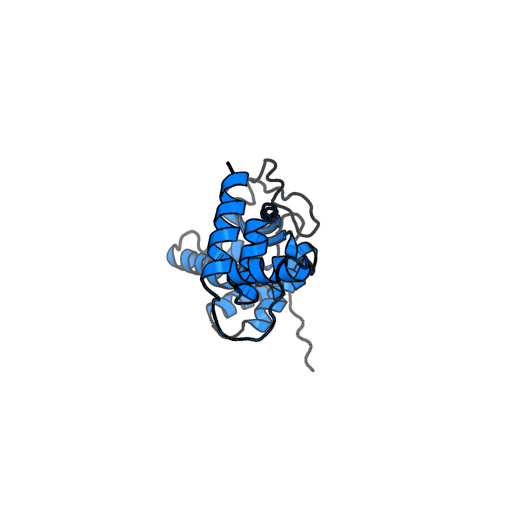C 1
ATOM 1422 O O . LEU A 1 179 ? 36.427 11.794 -37.874 1.00 61.81 179 LEU A O 1
ATOM 1426 N N . VAL A 1 180 ? 36.287 9.725 -37.000 1.00 60.88 180 VAL A N 1
ATOM 1427 C CA . VAL A 1 180 ? 37.595 9.717 -36.327 1.00 60.88 180 VAL A CA 1
ATOM 1428 C C . VAL A 1 180 ? 38.174 8.298 -36.340 1.00 60.88 180 VAL A C 1
ATOM 1430 O O . VAL A 1 180 ? 37.546 7.382 -35.812 1.00 60.88 180 VAL A O 1
ATOM 1433 N N . ASP A 1 181 ? 39.392 8.135 -36.867 1.00 53.94 181 ASP A N 1
ATOM 1434 C CA . ASP A 1 181 ? 40.185 6.906 -36.743 1.00 53.94 181 ASP A CA 1
ATOM 1435 C C . ASP A 1 181 ? 41.131 7.016 -35.542 1.00 53.94 181 ASP A C 1
ATOM 1437 O O . ASP A 1 181 ? 41.948 7.935 -35.448 1.00 53.94 181 ASP A O 1
ATOM 1441 N N . VAL A 1 182 ? 41.042 6.068 -34.607 1.00 53.56 182 VAL A N 1
ATOM 1442 C CA . VAL A 1 182 ? 41.997 5.962 -33.494 1.00 53.56 182 VAL A CA 1
ATOM 1443 C C . VAL A 1 182 ? 43.073 4.955 -33.880 1.00 53.56 182 VAL A C 1
ATOM 1445 O O . VAL A 1 182 ? 43.148 3.857 -33.329 1.00 53.56 182 VAL A O 1
ATOM 1448 N N . ASP A 1 183 ? 43.920 5.331 -34.834 1.00 44.12 183 ASP A N 1
ATOM 1449 C CA . ASP A 1 183 ? 45.152 4.589 -35.075 1.00 44.12 183 ASP A CA 1
ATOM 1450 C C . ASP A 1 183 ? 46.096 4.792 -33.884 1.00 44.12 183 ASP A C 1
ATOM 1452 O O . ASP A 1 183 ? 46.426 5.909 -33.475 1.00 44.12 183 ASP A O 1
ATOM 1456 N N . GLY A 1 184 ? 46.477 3.671 -33.274 1.00 45.31 184 GLY A N 1
ATOM 1457 C CA . GLY A 1 184 ? 47.211 3.572 -32.017 1.00 45.31 184 GLY A CA 1
ATOM 1458 C C . GLY A 1 184 ? 48.652 4.082 -32.059 1.00 45.31 184 GLY A C 1
ATOM 1459 O O . GLY A 1 184 ? 49.578 3.321 -31.789 1.00 45.31 184 GLY A O 1
ATOM 1460 N N . THR A 1 185 ? 48.860 5.376 -32.294 1.00 36.53 185 THR A N 1
ATOM 1461 C CA . THR A 1 185 ? 50.149 6.035 -32.059 1.00 36.53 185 THR A CA 1
ATOM 1462 C C . THR A 1 185 ? 49.993 7.286 -31.210 1.00 36.53 185 THR A C 1
ATOM 1464 O O . THR A 1 185 ? 49.292 8.239 -31.530 1.00 36.53 185 THR A O 1
ATOM 1467 N N . SER A 1 186 ? 50.683 7.240 -30.077 1.00 46.53 186 SER A N 1
ATOM 1468 C CA . SER A 1 186 ? 50.922 8.317 -29.130 1.00 46.53 186 SER A CA 1
ATOM 1469 C C . SER A 1 186 ? 51.355 9.625 -29.801 1.00 46.53 186 SER A C 1
ATOM 1471 O O . SER A 1 186 ? 52.412 9.678 -30.427 1.00 46.53 186 SER A O 1
ATOM 1473 N N . GLY A 1 187 ? 50.600 10.695 -29.556 1.00 41.28 187 GLY A N 1
ATOM 1474 C CA . GLY A 1 187 ? 51.033 12.074 -29.775 1.00 41.28 187 GLY A CA 1
ATOM 1475 C C . GLY A 1 187 ? 49.924 12.926 -30.379 1.00 41.28 187 GLY A C 1
ATOM 1476 O O . GLY A 1 187 ? 49.606 12.755 -31.544 1.00 41.28 187 GLY A O 1
ATOM 1477 N N . LYS A 1 188 ? 49.400 13.884 -29.601 1.00 41.94 188 LYS A N 1
ATOM 1478 C CA . LYS A 1 188 ? 48.342 14.860 -29.956 1.00 41.94 188 LYS A CA 1
ATOM 1479 C C . LYS A 1 188 ? 46.887 14.392 -29.784 1.00 41.94 188 LYS A C 1
ATOM 1481 O O . LYS A 1 188 ? 46.060 14.537 -30.672 1.00 41.94 188 LYS A O 1
ATOM 1486 N N . LYS A 1 189 ? 46.540 13.912 -28.585 1.00 44.88 189 LYS A N 1
ATOM 1487 C CA . LYS A 1 189 ? 45.132 13.728 -28.167 1.00 44.88 189 LYS A CA 1
ATOM 1488 C C . LYS A 1 189 ? 44.410 15.033 -27.776 1.00 44.88 189 LYS A C 1
ATOM 1490 O O . LYS A 1 189 ? 43.203 14.999 -27.591 1.00 44.88 189 LYS A O 1
ATOM 1495 N N . GLY A 1 190 ? 45.124 16.155 -27.628 1.00 39.31 190 GLY A N 1
ATOM 1496 C CA . GLY A 1 190 ? 44.548 17.433 -27.178 1.00 39.31 190 GLY A CA 1
ATOM 1497 C C . GLY A 1 190 ? 44.028 18.337 -28.299 1.00 39.31 190 GLY A C 1
ATOM 1498 O O . GLY A 1 190 ? 42.991 18.964 -28.127 1.00 39.31 190 GLY A O 1
ATOM 1499 N N . ASP A 1 191 ? 44.697 18.366 -29.455 1.00 40.22 191 ASP A N 1
ATOM 1500 C CA . ASP A 1 191 ? 44.446 19.407 -30.467 1.00 40.22 191 ASP A CA 1
ATOM 1501 C C . ASP A 1 191 ? 43.249 19.089 -31.387 1.00 40.22 191 ASP A C 1
ATOM 1503 O O . ASP A 1 191 ? 42.536 19.989 -31.807 1.00 40.22 191 ASP A O 1
ATOM 1507 N N . LEU A 1 192 ? 42.952 17.807 -31.640 1.00 43.62 192 LEU A N 1
ATOM 1508 C CA . LEU A 1 192 ? 41.843 17.384 -32.519 1.00 43.62 192 LEU A CA 1
ATOM 1509 C C . LEU A 1 192 ? 40.443 17.526 -31.891 1.00 43.62 192 LEU A C 1
ATOM 1511 O O . LEU A 1 192 ? 39.444 17.535 -32.612 1.00 43.62 192 LEU A O 1
ATOM 1515 N N . LEU A 1 193 ? 40.358 17.611 -30.559 1.00 44.38 193 LEU A N 1
ATOM 1516 C CA . LEU A 1 193 ? 39.090 17.782 -29.839 1.00 44.38 193 LEU A CA 1
ATOM 1517 C C . LEU A 1 193 ? 38.628 19.245 -29.829 1.00 44.38 193 LEU A C 1
ATOM 1519 O O . LEU A 1 193 ? 37.427 19.492 -29.908 1.00 44.38 193 LEU A O 1
ATOM 1523 N N . VAL A 1 194 ? 39.562 20.200 -29.775 1.00 47.09 194 VAL A N 1
ATOM 1524 C CA . VAL A 1 194 ? 39.248 21.638 -29.714 1.00 47.09 194 VAL A CA 1
ATOM 1525 C C . VAL A 1 194 ? 38.699 22.133 -31.055 1.00 47.09 194 VAL A C 1
ATOM 1527 O O . VAL A 1 194 ? 37.639 22.751 -31.083 1.00 47.09 194 VAL A O 1
ATOM 1530 N N . ASP A 1 195 ? 39.321 21.739 -32.171 1.00 46.09 195 ASP A N 1
ATOM 1531 C CA . ASP A 1 195 ? 38.894 22.177 -33.510 1.00 46.09 195 ASP A CA 1
ATOM 1532 C C . ASP A 1 195 ? 37.505 21.639 -33.911 1.00 46.09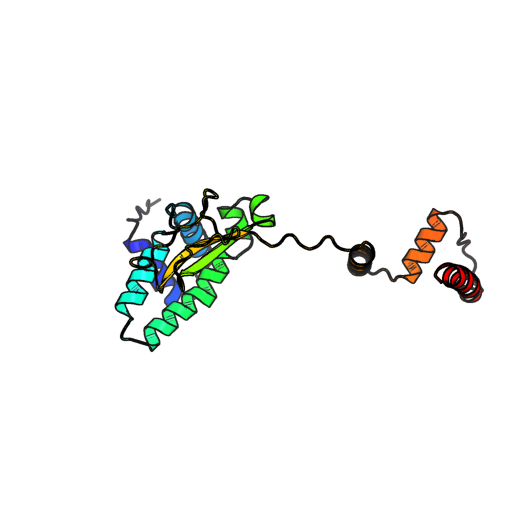 195 ASP A C 1
ATOM 1534 O O . ASP A 1 195 ? 36.773 22.278 -34.669 1.00 46.09 195 ASP A O 1
ATOM 1538 N N . ASN A 1 196 ? 37.106 20.472 -33.389 1.00 45.56 196 ASN A N 1
ATOM 1539 C CA . ASN A 1 196 ? 35.792 19.888 -33.668 1.00 45.56 196 ASN A CA 1
ATOM 1540 C C . ASN A 1 196 ? 34.697 20.394 -32.715 1.00 45.56 196 ASN A C 1
ATOM 1542 O O . ASN A 1 196 ? 33.551 20.520 -33.140 1.00 45.56 196 ASN A O 1
ATOM 1546 N N . LEU A 1 197 ? 35.012 20.722 -31.457 1.00 44.66 197 LEU A N 1
ATOM 1547 C CA . LEU A 1 197 ? 34.034 21.315 -30.532 1.00 44.66 197 LEU A CA 1
ATOM 1548 C C . LEU A 1 197 ? 33.611 22.724 -30.978 1.00 44.66 197 LEU A C 1
ATOM 1550 O O . LEU A 1 197 ? 32.411 23.006 -31.003 1.00 44.66 197 LEU A O 1
ATOM 1554 N N . ASP A 1 198 ? 34.553 23.547 -31.452 1.00 44.41 198 ASP A N 1
ATOM 1555 C CA . ASP A 1 198 ? 34.257 24.871 -32.023 1.00 44.41 198 ASP A CA 1
ATOM 1556 C C . ASP A 1 198 ? 33.370 24.776 -33.281 1.00 44.41 198 ASP A C 1
ATOM 1558 O O . ASP A 1 198 ? 32.490 25.615 -33.511 1.00 44.41 198 ASP A O 1
ATOM 1562 N N . TYR A 1 199 ? 33.532 23.711 -34.076 1.00 46.72 199 TYR A N 1
ATOM 1563 C CA . TYR A 1 199 ? 32.676 23.437 -35.235 1.00 46.72 199 TYR A CA 1
ATOM 1564 C C . TYR A 1 199 ? 31.223 23.112 -34.838 1.00 46.72 199 TYR A C 1
ATOM 1566 O O . TYR A 1 199 ? 30.285 23.490 -35.548 1.00 46.72 199 TYR A O 1
ATOM 1574 N N . PHE A 1 200 ? 31.010 22.442 -33.702 1.00 40.91 200 PHE A N 1
ATOM 1575 C CA . PHE A 1 200 ? 29.669 22.103 -33.215 1.00 40.91 200 PHE A CA 1
ATOM 1576 C C .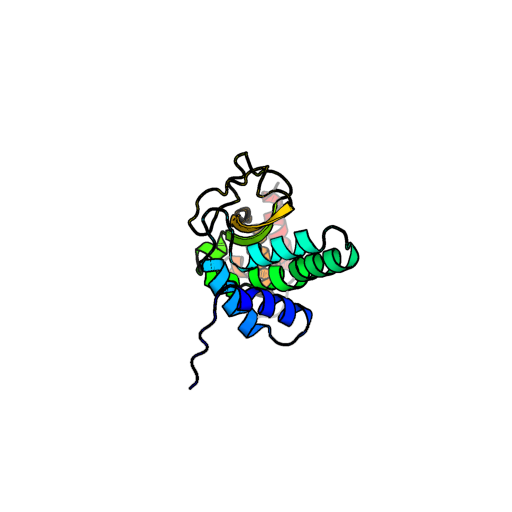 PHE A 1 200 ? 28.996 23.254 -32.451 1.00 40.91 200 PHE A C 1
ATOM 1578 O O . PHE A 1 200 ? 27.795 23.469 -32.638 1.00 40.91 200 PHE A O 1
ATOM 1585 N N . GLU A 1 201 ? 29.733 24.052 -31.670 1.00 44.62 201 GLU A N 1
ATOM 1586 C CA . GLU A 1 201 ? 29.172 25.230 -30.986 1.00 44.62 201 GLU A CA 1
ATOM 1587 C C . GLU A 1 201 ? 28.693 26.315 -31.968 1.00 44.62 201 GLU A C 1
ATOM 1589 O O . GLU A 1 201 ? 27.682 26.975 -31.719 1.00 44.62 201 GLU A O 1
ATOM 1594 N N . GLY A 1 202 ? 29.346 26.456 -33.128 1.00 44.44 202 GLY A N 1
ATOM 1595 C CA . GLY A 1 202 ? 28.934 27.392 -34.181 1.00 44.44 202 GLY A CA 1
ATOM 1596 C C . GLY A 1 202 ? 27.616 27.043 -34.889 1.00 44.44 202 GLY A C 1
ATOM 1597 O O . GLY A 1 202 ? 27.042 27.903 -35.554 1.00 44.44 202 GLY A O 1
ATOM 1598 N N . ARG A 1 203 ? 27.119 25.806 -34.752 1.00 40.97 203 ARG A N 1
ATOM 1599 C CA . ARG A 1 203 ? 25.855 25.336 -35.356 1.00 40.97 203 ARG A CA 1
ATOM 1600 C C . ARG A 1 203 ? 24.685 25.233 -34.377 1.00 40.97 203 ARG A C 1
ATOM 1602 O O . ARG A 1 203 ? 23.567 24.973 -34.814 1.00 40.97 203 ARG A O 1
ATOM 1609 N N . LEU A 1 204 ? 24.939 25.403 -33.079 1.00 37.94 204 LEU A N 1
ATOM 1610 C CA . LEU A 1 204 ? 23.935 25.330 -32.009 1.00 37.94 204 LEU A CA 1
ATOM 1611 C C . LEU A 1 204 ? 23.430 26.711 -31.536 1.00 37.94 204 LEU A C 1
ATOM 1613 O O . LEU A 1 204 ? 22.625 26.769 -30.607 1.00 37.94 204 LEU A O 1
ATOM 1617 N N . LYS A 1 205 ? 23.865 27.804 -32.178 1.00 35.84 205 LYS A N 1
ATOM 1618 C CA . LYS A 1 205 ? 23.250 29.142 -32.088 1.00 35.84 205 LYS A CA 1
ATOM 1619 C C . LYS A 1 205 ? 22.371 29.403 -33.304 1.00 35.84 205 LYS A C 1
ATOM 1621 O O . LYS A 1 205 ? 21.332 30.070 -33.116 1.00 35.84 205 LYS A O 1
#

pLDDT: mean 70.01, std 16.52, range [30.5, 90.12]

Nearest PDB structures (foldseek):
  4q94-assembly3_A  TM=3.821E-01  e=5.864E+00  Homo sapiens
  4q94-assembly3_B  TM=3.772E-01  e=6.219E+00  Homo sapiens

Foldseek 3Di:
DDDPPDPQQVVLLVLLVCLLVPPPCLPVSLVVLLVQQLVQDQQQDGSNLVSLQVQCVVCVVPVVSNVSSVCCQVPPVQCSQQDPVSQCSLQNDPRSVFKGKGKDFAQDQPPDDPLFWGGSVSHHNGDDPPPRHRTIGIIMGTDDDPDPDDPVVVVVVVCVVVVHDPVNVVVVVCVVVVNDDCDPDDDDPPPVVVVVVVVVVVVVD

Radius of gyration: 27.6 Å; Cα contacts (8 Å, |Δi|>4): 199; chains: 1; bounding box: 72×61×65 Å

Secondary structure (DSSP, 8-state):
-------TTHHHHHHHHHHHH-TT-HHHHHHHHHHHHTT--TTS--HHHHHHHHHHHHTTT-HHHHHHHHHHIIIIIHHHHHSHHHHHHHH-TTHHHHEEEEEEE--S---S--TTEE-TTSPBP---TTTTTT-EEEEEEEPPPPPPPPHHHHHHHHHHHHT--HHHHHHHHHHHTTS----S--S-TTHHHHHHHHHHHTT--

Organism: NCBI:txid1137281

Sequence (205 aa):
MQSFKIDSIKSAVELINIGITANQVDKSMTEAIKADVLKSDKDGKSNFTKALDKMLKETADKPEERKEITTFVRKKLQTLIKSKQTQVGILGKETAKNAKVTIKKVTLPMCDNDEDFFNLNNEPLLFNESDDLKSMRIVVERKEKPEPKTFKEELEKLMEKHGVVYEELIVLGLMECNLVDVDGTSGKKGDLLVDNLDYFEGRLK